Protein AF-A0AAU9VCS8-F1 (afdb_monomer)

Secondary structure (DSSP, 8-state):
-----------EEEHHHHHHHHHH-TTS-HHHH--SHHHHHHHHHTTT-HHHHHHHTHHHHHSEEE------------PPPPPPSTTS-HHHHHHHTHHHHHHS-HHHHHHHHHHHHHHTT-HHHHHHHHHHHHSTTHHHHHHHHHHHHHHHT-PPPPPHHHHHHHHHHTT--HHHHHHHHHH-TTTSPPHHHHHHHHHHTS--GGGEEE-SS-EEE-HHHHHHHHHHHHHHHSHHHHHHS-HHHHHT---------------------S-S-------------

Nearest PDB structures (foldseek):
  6pr5-assembly1_A  TM=9.131E-01  e=2.099E-03  Helicoverpa zea

Foldseek 3Di:
DDPPPPPPPQPWDQLLVVLVVLVPDPDDQSLVSPPDPVLNVLCVVQVVDPVSSCVVCVVNSRDIDGDDDPDPPPDPPPDDDDDDLVPDDPVVVCVVCVVVPVPDDPVVVLQVVLVVCVVVVNNVVSVVSCQPPVDVCRVVVVVVVVVVVVVVPQADADQLQRLLVCCVVVVDDLVRLQVVCVVPVSHYPHVVSVVVVVVLLDFDPVQWDDDPQDIDGDPVSVVVSVVVVVCVVCVVVVVPDDPVCVVPDDDDDDDDDDDDDDDDDPDDDPDPDDDRDPDDDDPDD

pLDDT: mean 82.24, std 16.11, range [29.48, 96.81]

Solvent-accessible surface area (backbone atoms only — not comparable to full-atom values): 18009 Å² total; per-residue (Å²): 135,81,83,78,78,79,72,73,83,72,69,73,43,39,42,46,61,52,49,54,54,58,66,69,53,83,91,66,57,71,76,78,63,46,87,45,74,70,58,41,53,52,37,57,76,28,71,76,35,69,71,50,33,52,67,78,35,45,76,61,29,68,38,73,42,82,70,83,83,78,73,90,63,86,65,82,72,92,63,82,84,82,73,56,73,85,82,39,52,70,73,54,44,55,58,72,45,41,62,62,63,71,77,47,58,73,65,59,55,50,50,51,51,29,49,51,29,44,77,68,69,36,54,64,61,20,51,48,52,55,54,39,67,72,37,89,65,45,45,55,50,54,50,52,54,52,56,51,57,58,56,74,69,56,69,74,52,47,50,46,63,58,47,39,50,53,38,60,78,64,69,52,50,73,68,57,48,53,50,54,23,68,77,36,64,68,41,40,66,56,67,72,49,33,53,52,45,54,57,70,73,51,58,63,73,88,45,50,50,76,59,99,88,51,74,51,62,44,64,66,54,49,50,53,44,50,51,52,54,50,47,68,74,44,37,77,63,59,68,74,50,54,73,68,58,65,73,66,67,75,89,87,83,86,86,86,86,85,89,82,91,76,90,83,72,95,73,84,68,97,64,97,79,68,81,93,72,88,79,82,84,77,92,72,136

Radius of gyration: 44.78 Å; Cα contacts (8 Å, |Δi|>4): 139; chains: 1; bounding box: 79×56×122 Å

Sequence (285 aa):
MEVEDSSETVRKFTRRALYDILKEFKGKKMEEKFSLMEEKLKWTASSYKDQRFLNNNEQWLTSSIKLPYWSAEPTQKPGRPTKTFEESSDRSKRRKTKELREQLPVEELTYAAGMSQRTSENSDASKLIKEMTSTPTRATKFRKVISSADKQIVVRKHTPEEALAIFVEGDFSRRQWEVIHGANKSIYPCYSLLKKAKNQCYPNAQSIRVTETCSEVELQALLDHTALRLYKYVAEVIETCSHEEKQNMVLISKWGCDGAQQSQYKQKFENNTVPLRLVIMIDGD

Mean predicted aligned error: 18.75 Å

Organism: Euphydryas editha (NCBI:txid104508)

Structure (mmCIF, N/CA/C/O backbone):
data_AF-A0AAU9VCS8-F1
#
_entry.id   AF-A0AAU9VCS8-F1
#
loop_
_atom_site.group_PDB
_atom_site.id
_atom_site.type_symbol
_atom_site.label_atom_id
_atom_site.label_alt_id
_atom_site.label_comp_id
_atom_site.label_asym_id
_atom_site.label_entity_id
_atom_site.label_seq_id
_atom_site.pdbx_PDB_ins_code
_atom_site.Cartn_x
_atom_site.Cartn_y
_atom_site.Cartn_z
_atom_site.occupancy
_atom_site.B_iso_or_equiv
_atom_site.auth_seq_id
_atom_site.auth_comp_id
_atom_site.auth_asym_id
_atom_site.auth_atom_id
_atom_site.pdbx_PDB_model_num
ATOM 1 N N . MET A 1 1 ? -28.891 31.834 84.754 1.00 37.69 1 MET A N 1
ATOM 2 C CA . MET A 1 1 ? -29.036 30.534 84.077 1.00 37.69 1 MET A CA 1
ATOM 3 C C . MET A 1 1 ? -27.786 30.372 83.248 1.00 37.69 1 MET A C 1
ATOM 5 O O . MET A 1 1 ? -27.519 31.214 82.399 1.00 37.69 1 MET A O 1
ATOM 9 N N . GLU A 1 2 ? -26.945 29.459 83.702 1.00 29.48 2 GLU A N 1
ATOM 10 C CA . GLU A 1 2 ? -25.529 29.351 83.376 1.00 29.48 2 GLU A CA 1
ATOM 11 C C . GLU A 1 2 ? -25.332 29.003 81.900 1.00 29.48 2 GLU A C 1
ATOM 13 O O . GLU A 1 2 ? -25.991 28.117 81.361 1.00 29.48 2 GLU A O 1
ATOM 18 N N . VAL A 1 3 ? -24.431 29.736 81.246 1.00 33.16 3 VAL A N 1
ATOM 19 C CA . VAL A 1 3 ? -23.826 29.303 79.989 1.00 33.16 3 VAL A CA 1
ATOM 20 C C . VAL A 1 3 ? -22.784 28.272 80.402 1.00 33.16 3 VAL A C 1
ATOM 22 O O . VAL A 1 3 ? -21.703 28.639 80.858 1.00 33.16 3 VAL A O 1
ATOM 25 N N . GLU A 1 4 ? -23.154 26.994 80.344 1.00 32.34 4 GLU A N 1
ATOM 26 C CA . GLU A 1 4 ? -22.208 25.895 80.515 1.00 32.34 4 GLU A CA 1
ATOM 27 C C . GLU A 1 4 ? -21.172 25.966 79.389 1.00 32.34 4 GLU A C 1
ATOM 29 O O . GLU A 1 4 ? -21.428 25.637 78.230 1.00 32.34 4 GLU A O 1
ATOM 34 N N . ASP A 1 5 ? -19.996 26.457 79.766 1.00 33.03 5 ASP A N 1
ATOM 35 C CA . ASP A 1 5 ? -18.743 26.367 79.037 1.00 33.03 5 ASP A CA 1
ATOM 36 C C . ASP A 1 5 ? -18.440 24.882 78.794 1.00 33.03 5 ASP A C 1
ATOM 38 O O . ASP A 1 5 ? -17.972 24.161 79.682 1.00 33.03 5 ASP A O 1
ATOM 42 N N . SER A 1 6 ? -18.768 24.389 77.595 1.00 37.25 6 SER A N 1
ATOM 43 C CA . SER A 1 6 ? -18.388 23.053 77.151 1.00 37.25 6 SER A CA 1
ATOM 44 C C . SER A 1 6 ? -16.882 23.046 76.911 1.00 37.25 6 SER A C 1
ATOM 46 O O . SER A 1 6 ? -16.407 23.151 75.779 1.00 37.25 6 SER A O 1
ATOM 48 N N . SER A 1 7 ? -16.121 22.957 78.001 1.00 39.09 7 SER A N 1
ATOM 49 C CA . SER A 1 7 ? -14.691 22.710 77.950 1.00 39.09 7 SER A CA 1
ATOM 50 C C . SER A 1 7 ? -14.468 21.384 77.219 1.00 39.09 7 SER A C 1
ATOM 52 O O . SER A 1 7 ? -14.633 20.291 77.767 1.00 39.09 7 SER A O 1
ATOM 54 N N . GLU A 1 8 ? -14.146 21.485 75.927 1.00 46.47 8 GLU A N 1
ATOM 55 C CA . GLU A 1 8 ? -13.617 20.387 75.132 1.00 46.47 8 GLU A CA 1
ATOM 56 C C . GLU A 1 8 ? -12.563 19.690 75.979 1.00 46.47 8 GLU A C 1
ATOM 58 O O . GLU A 1 8 ? -11.587 20.303 76.426 1.00 46.47 8 GLU A O 1
ATOM 63 N N . THR A 1 9 ? -12.788 18.411 76.266 1.00 46.62 9 THR A N 1
ATOM 64 C CA . THR A 1 9 ? -11.926 17.625 77.139 1.00 46.62 9 THR A CA 1
ATOM 65 C C . THR A 1 9 ? -10.614 17.355 76.403 1.00 46.62 9 THR A C 1
ATOM 67 O O . THR A 1 9 ? -10.392 16.285 75.837 1.00 46.62 9 THR A O 1
ATOM 70 N N . VAL A 1 10 ? -9.735 18.358 76.357 1.00 53.03 10 VAL A N 1
ATOM 71 C CA . VAL A 1 10 ? -8.397 18.260 75.782 1.00 53.03 10 VAL A CA 1
ATOM 72 C C . VAL A 1 10 ? -7.664 17.188 76.574 1.00 53.03 10 VAL A C 1
ATOM 74 O O . VAL A 1 10 ? -7.266 17.410 77.720 1.00 53.03 10 VAL A O 1
ATOM 77 N N . ARG A 1 11 ? -7.485 16.005 75.977 1.00 58.25 11 ARG A N 1
ATOM 78 C CA . ARG A 1 11 ? -6.671 14.948 76.578 1.00 58.25 11 ARG A CA 1
ATOM 79 C C . ARG A 1 11 ? -5.230 15.446 76.654 1.00 58.25 11 ARG A C 1
ATOM 81 O O . ARG A 1 11 ? -4.518 15.486 75.653 1.00 58.25 11 ARG A O 1
ATOM 88 N N . LYS A 1 12 ? -4.815 15.869 77.847 1.00 61.09 12 LYS A N 1
ATOM 89 C CA . LYS A 1 12 ? -3.438 16.273 78.132 1.00 61.09 12 LYS A CA 1
ATOM 90 C C . LYS A 1 12 ? -2.597 15.010 78.278 1.00 61.09 12 LYS A C 1
ATOM 92 O O . LYS A 1 12 ? -2.767 14.267 79.238 1.00 61.09 12 LYS A O 1
ATOM 97 N N . PHE A 1 13 ? -1.686 14.786 77.339 1.00 71.12 13 PHE A N 1
ATOM 98 C CA . PHE A 1 13 ? -0.657 13.752 77.448 1.00 71.12 13 PHE A CA 1
ATOM 99 C C . PHE A 1 13 ? 0.711 14.407 77.638 1.00 71.12 13 PHE A C 1
ATOM 101 O O . PHE A 1 13 ? 0.953 15.520 77.159 1.00 71.12 13 PHE A O 1
ATOM 108 N N . THR A 1 14 ? 1.619 13.732 78.343 1.00 80.50 14 THR A N 1
ATOM 109 C CA . THR A 1 14 ? 3.030 14.132 78.356 1.00 80.50 14 THR A CA 1
ATOM 110 C C . THR A 1 14 ? 3.671 13.731 77.031 1.00 80.50 14 THR A C 1
ATOM 112 O O . THR A 1 14 ? 3.348 12.689 76.453 1.00 80.50 14 THR A O 1
ATOM 115 N N . ARG A 1 15 ? 4.610 14.545 76.539 1.00 80.69 15 ARG A N 1
ATOM 116 C CA . ARG A 1 15 ? 5.373 14.213 75.324 1.00 80.69 15 ARG A CA 1
ATOM 117 C C . ARG A 1 15 ? 6.182 12.925 75.495 1.00 80.69 15 ARG A C 1
ATOM 119 O O . ARG A 1 15 ? 6.381 12.198 74.527 1.00 80.69 15 ARG A O 1
ATOM 126 N N . ARG A 1 16 ? 6.580 12.597 76.731 1.00 80.62 16 ARG A N 1
ATOM 127 C CA . ARG A 1 16 ? 7.199 11.309 77.075 1.00 80.62 16 ARG A CA 1
ATOM 128 C C . ARG A 1 16 ? 6.283 10.120 76.777 1.00 80.62 16 ARG A C 1
ATOM 130 O O . ARG A 1 16 ? 6.714 9.213 76.076 1.00 80.62 16 ARG A O 1
ATOM 137 N N . ALA A 1 17 ? 5.029 10.164 77.232 1.00 79.62 17 ALA A N 1
ATOM 138 C CA . ALA A 1 17 ? 4.066 9.093 76.981 1.00 79.62 17 ALA A CA 1
ATOM 139 C C . ALA A 1 17 ? 3.805 8.908 75.478 1.00 79.62 17 ALA A C 1
ATOM 141 O O . ALA A 1 17 ? 3.751 7.785 74.987 1.00 79.62 17 ALA A O 1
ATOM 142 N N . LEU A 1 18 ? 3.714 10.011 74.730 1.00 77.81 18 LEU A N 1
ATOM 143 C CA . LEU A 1 18 ? 3.578 9.966 73.276 1.00 77.81 18 LEU A CA 1
ATOM 144 C C . LEU A 1 18 ? 4.816 9.355 72.600 1.00 77.81 18 LEU A C 1
ATOM 146 O O . LEU A 1 18 ? 4.670 8.506 71.725 1.00 77.81 18 LEU A O 1
ATOM 150 N N . TYR A 1 19 ? 6.025 9.725 73.029 1.00 80.19 19 TYR A N 1
ATOM 151 C CA . TYR A 1 19 ? 7.266 9.134 72.523 1.00 80.19 19 TYR A CA 1
ATOM 152 C C . TYR A 1 19 ? 7.326 7.619 72.756 1.00 80.19 19 TYR A C 1
ATOM 154 O O . TYR A 1 19 ? 7.685 6.877 71.841 1.00 80.19 19 TYR A O 1
ATOM 162 N N . ASP A 1 20 ? 6.954 7.156 73.951 1.00 82.00 20 ASP A N 1
ATOM 163 C CA . ASP A 1 20 ? 6.978 5.731 74.285 1.00 82.00 20 ASP A CA 1
ATOM 164 C C . ASP A 1 20 ? 5.956 4.947 73.438 1.00 82.00 20 ASP A C 1
ATOM 166 O O . ASP A 1 20 ? 6.309 3.924 72.851 1.00 82.00 20 ASP A O 1
ATOM 170 N N . ILE A 1 21 ? 4.747 5.491 73.233 1.00 80.81 21 ILE A N 1
ATOM 171 C CA . ILE A 1 21 ? 3.746 4.917 72.314 1.00 80.81 21 ILE A CA 1
ATOM 172 C C . ILE A 1 21 ? 4.297 4.846 70.884 1.00 80.81 21 ILE A C 1
ATOM 174 O O . ILE A 1 21 ? 4.242 3.796 70.242 1.00 80.81 21 ILE A O 1
ATOM 178 N N . LEU A 1 22 ? 4.863 5.941 70.362 1.00 78.69 22 LEU A N 1
ATOM 179 C CA . LEU A 1 22 ? 5.433 5.955 69.012 1.00 78.69 22 LEU A CA 1
ATOM 180 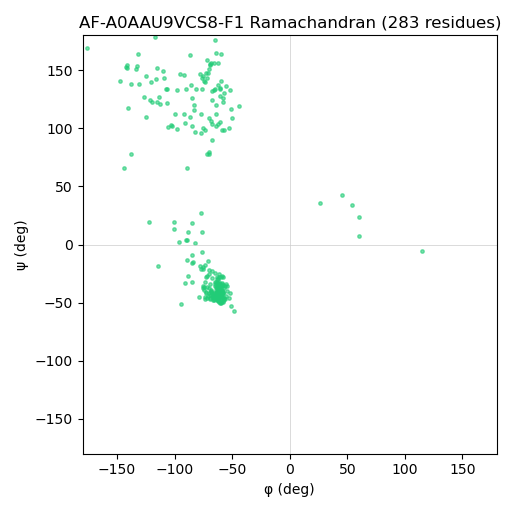C C . LEU A 1 22 ? 6.578 4.944 68.874 1.00 78.69 22 LEU A C 1
ATOM 182 O O . LEU A 1 22 ? 6.724 4.333 67.813 1.00 78.69 22 LEU A O 1
ATOM 186 N N . LYS A 1 23 ? 7.369 4.711 69.926 1.00 79.38 23 LYS A N 1
ATOM 187 C CA . LYS A 1 23 ? 8.441 3.711 69.915 1.00 79.38 23 LYS A CA 1
ATOM 188 C C . LYS A 1 23 ? 7.904 2.293 69.705 1.00 79.38 23 LYS A C 1
ATOM 190 O O . LYS A 1 23 ? 8.494 1.547 68.923 1.00 79.38 23 LYS A O 1
ATOM 195 N N . GLU A 1 24 ? 6.775 1.948 70.321 1.00 80.56 24 GLU A N 1
ATOM 196 C CA . GLU A 1 24 ? 6.176 0.607 70.246 1.00 80.56 24 GLU A CA 1
ATOM 197 C C . GLU A 1 24 ? 5.548 0.267 68.881 1.00 80.56 24 GLU A C 1
ATOM 199 O O . GLU A 1 24 ? 5.537 -0.900 68.479 1.00 80.56 24 GLU A O 1
ATOM 204 N N . PHE A 1 25 ? 5.085 1.260 68.112 1.00 77.19 25 PHE A N 1
ATOM 205 C CA . PHE A 1 25 ? 4.508 1.027 66.780 1.00 77.19 25 PHE A CA 1
ATOM 206 C C . PHE A 1 25 ? 5.546 0.456 65.791 1.00 77.19 25 PHE A C 1
ATOM 208 O O . PHE A 1 25 ? 6.470 1.146 65.362 1.00 77.19 25 PHE A O 1
ATOM 215 N N . LYS A 1 26 ? 5.406 -0.799 65.354 1.00 64.69 26 LYS A N 1
ATOM 216 C CA . LYS A 1 26 ? 6.299 -1.397 64.340 1.00 64.69 26 LYS A CA 1
ATOM 217 C C . LYS A 1 26 ? 5.936 -0.920 62.922 1.00 64.69 26 LYS A C 1
ATOM 219 O O . LYS A 1 26 ? 4.768 -0.708 62.621 1.00 64.69 26 LYS A O 1
ATOM 224 N N . GLY A 1 27 ? 6.933 -0.781 62.040 1.00 67.00 27 GLY A N 1
ATOM 225 C CA . GLY A 1 27 ? 6.721 -0.605 60.589 1.00 67.00 27 GLY A CA 1
ATOM 226 C C . GLY A 1 27 ? 7.155 0.728 59.966 1.00 67.00 27 GLY A C 1
ATOM 227 O O . GLY A 1 27 ? 7.116 0.845 58.747 1.00 67.00 27 GLY A O 1
ATOM 228 N N . LYS A 1 28 ? 7.600 1.712 60.760 1.00 71.75 28 LYS A N 1
ATOM 229 C CA . LYS A 1 28 ? 8.152 2.995 60.276 1.00 71.75 28 LYS A CA 1
ATOM 230 C C . LYS A 1 28 ? 9.339 3.448 61.125 1.00 71.75 28 LYS A C 1
ATOM 232 O O . LYS A 1 28 ? 9.429 3.070 62.297 1.00 71.75 28 LYS A O 1
ATOM 237 N N . LYS A 1 29 ? 10.247 4.255 60.566 1.00 74.69 29 LYS A N 1
ATOM 238 C CA . LYS A 1 29 ? 11.346 4.869 61.344 1.00 74.69 29 LYS A CA 1
ATOM 239 C C . LYS A 1 29 ? 10.778 5.942 62.282 1.00 74.69 29 LYS A C 1
ATOM 241 O O . LYS A 1 29 ? 9.772 6.558 61.954 1.00 74.69 29 LYS A O 1
ATOM 246 N N . MET A 1 30 ? 11.412 6.202 63.432 1.00 73.12 30 MET A N 1
ATOM 247 C CA . MET A 1 30 ? 10.923 7.213 64.397 1.00 73.12 30 MET A CA 1
ATOM 248 C C . MET A 1 30 ? 10.714 8.599 63.766 1.00 73.12 30 MET A C 1
ATOM 250 O O . MET A 1 30 ? 9.738 9.274 64.068 1.00 73.12 30 MET A O 1
ATOM 254 N N . GLU A 1 31 ? 11.561 8.983 62.812 1.00 67.50 31 GLU A N 1
ATOM 255 C CA . GLU A 1 31 ? 11.435 10.231 62.044 1.00 67.50 31 GLU A CA 1
ATOM 256 C C . GLU A 1 31 ? 10.118 10.362 61.271 1.00 67.50 31 GLU A C 1
ATOM 258 O O . GLU A 1 31 ? 9.615 11.467 61.097 1.00 67.50 31 GLU A O 1
ATOM 263 N N . GLU A 1 32 ? 9.571 9.243 60.798 1.00 70.50 32 GLU A N 1
ATOM 264 C CA . GLU A 1 32 ? 8.313 9.186 60.045 1.00 70.50 32 GLU A CA 1
ATOM 265 C C . GLU A 1 32 ? 7.095 9.130 60.974 1.00 70.50 32 GLU A C 1
ATOM 267 O O . GLU A 1 32 ? 5.966 9.335 60.531 1.00 70.50 32 GLU A O 1
ATOM 272 N N . LYS A 1 33 ? 7.324 8.810 62.252 1.00 74.88 33 LYS A N 1
ATOM 273 C CA . LYS A 1 33 ? 6.297 8.723 63.291 1.00 74.88 33 LYS A CA 1
ATOM 274 C C . LYS A 1 33 ? 6.053 10.057 63.987 1.00 74.88 33 LYS A C 1
ATOM 276 O O . LYS A 1 33 ? 4.949 10.281 64.474 1.00 74.88 33 LYS A O 1
ATOM 281 N N . PHE A 1 34 ? 7.052 10.938 64.024 1.00 76.19 34 PHE A N 1
ATOM 282 C CA . PHE A 1 34 ? 6.872 12.298 64.520 1.00 76.19 34 PHE A CA 1
ATOM 283 C C . PHE A 1 34 ? 5.968 13.078 63.569 1.00 76.19 34 PHE A C 1
ATOM 285 O O . PHE A 1 34 ? 6.372 13.492 62.483 1.00 76.19 34 PHE A O 1
ATOM 292 N N . SER A 1 35 ? 4.719 13.261 63.989 1.00 64.69 35 SER A N 1
ATOM 293 C CA . SER A 1 35 ? 3.723 13.999 63.214 1.00 64.69 35 SER A CA 1
ATOM 294 C C . SER A 1 35 ? 3.903 15.515 63.326 1.00 64.69 35 SER A C 1
ATOM 296 O O . SER A 1 35 ? 3.361 16.253 62.506 1.00 64.69 35 SER A O 1
ATOM 298 N N . LEU A 1 36 ? 4.626 15.989 64.344 1.00 66.19 36 LEU A N 1
ATOM 299 C CA . LEU A 1 36 ? 4.799 17.405 64.654 1.00 66.19 36 LEU A CA 1
ATOM 300 C C . LEU A 1 36 ? 6.210 17.873 64.294 1.00 66.19 36 LEU A C 1
ATOM 302 O O . LEU A 1 36 ? 7.210 17.242 64.647 1.00 66.19 36 LEU A O 1
ATOM 306 N N . MET A 1 37 ? 6.289 19.023 63.621 1.00 63.31 37 MET A N 1
ATOM 307 C CA . MET A 1 37 ? 7.547 19.615 63.154 1.00 63.31 37 MET A CA 1
ATOM 308 C C . MET A 1 37 ? 8.542 19.847 64.302 1.00 63.31 37 MET A C 1
ATOM 310 O O . MET A 1 37 ? 9.735 19.599 64.143 1.00 63.31 37 MET A O 1
ATOM 314 N N . GLU A 1 38 ? 8.052 20.241 65.479 1.00 73.81 38 GLU A N 1
ATOM 315 C CA . GLU A 1 38 ? 8.876 20.464 66.674 1.00 73.81 38 GLU A CA 1
ATOM 316 C C . GLU A 1 38 ? 9.565 19.189 67.182 1.00 73.81 38 GLU A C 1
ATOM 318 O O . GLU A 1 38 ? 10.738 19.222 67.563 1.00 73.81 38 GLU A O 1
ATOM 323 N N . GLU A 1 39 ? 8.861 18.055 67.168 1.00 76.38 39 GLU A N 1
ATOM 324 C CA . GLU A 1 39 ? 9.390 16.773 67.650 1.00 76.38 39 GLU A CA 1
ATOM 325 C C . GLU A 1 39 ? 10.493 16.266 66.717 1.00 76.38 39 GLU A C 1
ATOM 327 O O . GLU A 1 39 ? 11.556 15.827 67.166 1.00 76.38 39 GLU A O 1
ATOM 332 N N . LYS A 1 40 ? 10.280 16.431 65.405 1.00 78.19 40 LYS A N 1
ATOM 333 C CA . LYS A 1 40 ? 11.257 16.075 64.375 1.00 78.19 40 LYS A CA 1
ATOM 334 C C . LYS A 1 40 ? 12.542 16.900 64.491 1.00 78.19 40 LYS A C 1
ATOM 336 O O . LYS A 1 40 ? 13.631 16.334 64.437 1.00 78.19 40 LYS A O 1
ATOM 341 N N . LEU A 1 41 ? 12.433 18.213 64.713 1.00 80.00 41 LEU A N 1
ATOM 342 C CA . LEU A 1 41 ? 13.595 19.097 64.879 1.00 80.00 41 LEU A CA 1
ATOM 343 C C . LEU A 1 41 ? 14.460 18.692 66.085 1.00 80.00 41 LEU A C 1
ATOM 345 O O . LEU A 1 41 ? 15.686 18.623 65.975 1.00 80.00 41 LEU A O 1
ATOM 349 N N . LYS A 1 42 ? 13.835 18.357 67.221 1.00 82.69 42 LYS A N 1
ATOM 350 C CA . LYS A 1 42 ? 14.542 17.917 68.439 1.00 82.69 42 LYS A CA 1
ATOM 351 C C . LYS A 1 42 ? 15.194 16.541 68.289 1.00 82.69 42 LYS A C 1
ATOM 353 O O . LYS A 1 42 ? 16.282 16.313 68.828 1.00 82.69 42 LYS A O 1
ATOM 358 N N . TRP A 1 43 ? 14.570 15.641 67.530 1.00 82.69 43 TRP A N 1
ATOM 359 C CA . TRP A 1 43 ? 15.136 14.333 67.196 1.00 82.69 43 TRP A CA 1
ATOM 360 C C . TRP A 1 43 ? 16.387 14.457 66.315 1.00 82.69 43 TRP A C 1
ATOM 362 O O . TRP A 1 43 ? 17.431 13.877 66.630 1.00 82.69 43 TRP A O 1
ATOM 372 N N . THR A 1 44 ? 16.332 15.306 65.284 1.00 82.12 44 THR A N 1
ATOM 373 C CA . THR A 1 44 ? 17.486 15.619 64.429 1.00 82.12 44 THR A CA 1
ATOM 374 C C . THR A 1 44 ? 18.618 16.289 65.216 1.00 82.12 44 THR A C 1
ATOM 376 O O . THR A 1 44 ? 19.772 15.877 65.090 1.00 82.12 44 THR A O 1
ATOM 379 N N . ALA A 1 45 ? 18.310 17.251 66.095 1.00 83.94 45 ALA A N 1
ATOM 380 C CA . ALA A 1 45 ? 19.303 17.901 66.962 1.00 83.94 45 ALA A CA 1
ATOM 381 C C . ALA A 1 45 ? 20.000 16.918 67.924 1.00 83.94 45 ALA A C 1
ATOM 383 O O . ALA A 1 45 ? 21.146 17.119 68.326 1.00 83.94 45 ALA A O 1
ATOM 384 N N . SER A 1 46 ? 19.332 15.811 68.249 1.00 84.44 46 SER A N 1
ATOM 385 C CA . SER A 1 46 ? 19.869 14.730 69.081 1.00 84.44 46 SER A CA 1
ATOM 386 C C . SER A 1 46 ? 20.616 13.665 68.268 1.00 84.44 46 SER A C 1
ATOM 388 O O . SER A 1 46 ? 20.966 12.605 68.791 1.00 84.44 46 SER A O 1
ATOM 390 N N . SER A 1 47 ? 20.884 13.944 66.988 1.00 83.50 47 SER A N 1
ATOM 391 C CA . SER A 1 47 ? 21.555 13.049 66.040 1.00 83.50 47 SER A CA 1
ATOM 392 C C . SER A 1 47 ? 20.889 11.679 65.930 1.00 83.50 47 SER A C 1
ATOM 394 O O . SER A 1 47 ? 21.583 10.678 65.760 1.00 83.50 47 SER A O 1
ATOM 396 N N . TYR A 1 48 ? 19.559 11.630 66.052 1.00 80.56 48 TYR A N 1
ATOM 397 C CA . TYR A 1 48 ? 18.778 10.398 65.923 1.00 80.56 48 TYR A CA 1
ATOM 398 C C . TYR A 1 48 ? 19.147 9.313 66.956 1.00 80.56 48 TYR A C 1
ATOM 400 O O . TYR A 1 48 ? 18.947 8.122 66.716 1.00 80.56 48 TYR A O 1
ATOM 408 N N . LYS A 1 49 ? 19.722 9.707 68.104 1.00 84.75 49 LYS A N 1
ATOM 409 C CA . LYS A 1 49 ? 20.110 8.793 69.188 1.00 84.75 49 LYS A CA 1
ATOM 410 C C . LYS A 1 49 ? 19.158 8.918 70.374 1.00 84.75 49 LYS A C 1
ATOM 412 O O . LYS A 1 49 ? 19.096 9.977 70.995 1.00 84.75 49 LYS A O 1
ATOM 417 N N . ASP A 1 50 ? 18.524 7.805 70.747 1.00 81.25 50 ASP A N 1
ATOM 418 C CA . ASP A 1 50 ? 17.569 7.700 71.864 1.00 81.25 50 ASP A CA 1
ATOM 419 C C . ASP A 1 50 ? 18.101 8.334 73.156 1.00 81.25 50 ASP A C 1
ATOM 421 O O . ASP A 1 50 ? 17.502 9.261 73.691 1.00 81.25 50 ASP A O 1
ATOM 425 N N . GLN A 1 51 ? 19.259 7.874 73.641 1.00 83.94 51 GLN A N 1
ATOM 426 C CA . GLN A 1 51 ? 19.832 8.354 74.906 1.00 83.94 51 GLN A CA 1
ATOM 427 C C . GLN A 1 51 ? 20.113 9.861 74.878 1.00 83.94 51 GLN A C 1
ATOM 429 O O . GLN A 1 51 ? 19.861 10.566 75.851 1.00 83.94 51 GLN A O 1
ATOM 434 N N . ARG A 1 52 ? 20.589 10.372 73.736 1.00 84.75 52 ARG A N 1
ATOM 435 C CA . ARG A 1 52 ? 20.890 11.796 73.565 1.00 84.75 52 ARG A CA 1
ATOM 436 C C . ARG A 1 52 ? 19.613 12.631 73.525 1.00 84.75 52 ARG A C 1
ATOM 438 O O . ARG A 1 52 ? 19.585 13.719 74.083 1.00 84.75 52 ARG A O 1
ATOM 445 N N . PHE A 1 53 ? 18.558 12.113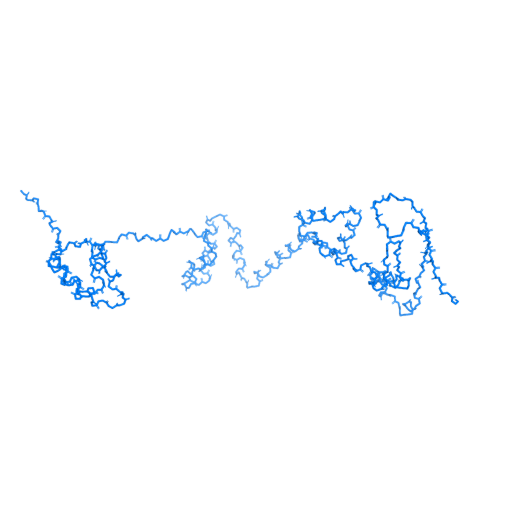 72.903 1.00 86.38 53 PHE A N 1
ATOM 446 C CA . PHE A 1 53 ? 17.266 12.782 72.834 1.00 86.38 53 PHE A CA 1
ATOM 447 C C . PHE A 1 53 ? 16.595 12.890 74.199 1.00 86.38 53 PHE A C 1
ATOM 449 O O . PHE A 1 53 ? 16.125 13.974 74.545 1.00 86.38 53 PHE A O 1
ATOM 456 N N . LEU A 1 54 ? 16.604 11.798 74.972 1.00 84.62 54 LEU A N 1
ATOM 457 C CA . LEU A 1 54 ? 16.036 11.760 76.319 1.00 84.62 54 LEU A CA 1
ATOM 458 C C . LEU A 1 54 ? 16.756 12.727 77.259 1.00 84.62 54 LEU A C 1
ATOM 460 O O . LEU A 1 54 ? 16.095 13.534 77.904 1.00 84.62 54 LEU A O 1
ATOM 464 N N . ASN A 1 55 ? 18.091 12.711 77.259 1.00 85.69 55 ASN A N 1
ATOM 465 C CA . ASN A 1 55 ? 18.880 13.571 78.140 1.00 85.69 55 ASN A CA 1
ATOM 466 C C . ASN A 1 55 ? 18.779 15.054 77.743 1.00 85.69 55 ASN A C 1
ATOM 468 O O . ASN A 1 55 ? 18.600 15.914 78.596 1.00 85.69 55 ASN A O 1
ATOM 472 N N . ASN A 1 56 ? 18.848 15.377 76.445 1.00 86.00 56 ASN A N 1
ATOM 473 C CA . ASN A 1 56 ? 18.854 16.774 75.993 1.00 86.00 56 ASN A CA 1
ATOM 474 C C . ASN A 1 56 ? 17.477 17.451 76.061 1.00 86.00 56 ASN A C 1
ATOM 476 O O . ASN A 1 56 ? 17.398 18.677 76.032 1.00 86.00 56 ASN A O 1
ATOM 480 N N . ASN A 1 57 ? 16.386 16.678 76.082 1.00 85.81 57 ASN A N 1
ATOM 481 C CA . ASN A 1 57 ? 15.025 17.211 76.009 1.00 85.81 57 ASN A CA 1
ATOM 482 C C . ASN A 1 57 ? 14.162 16.815 77.210 1.00 85.81 57 ASN A C 1
ATOM 484 O O . ASN A 1 57 ? 12.942 16.913 77.114 1.00 85.81 57 ASN A O 1
ATOM 488 N N . GLU A 1 58 ? 14.760 16.406 78.328 1.00 84.88 58 GLU A N 1
ATOM 489 C CA . GLU A 1 58 ? 14.049 15.907 79.511 1.00 84.88 58 GLU A CA 1
ATOM 490 C C . GLU A 1 58 ? 12.940 16.863 79.977 1.00 84.88 58 GLU A C 1
ATOM 492 O O . GLU A 1 58 ? 11.771 16.485 80.021 1.00 84.88 58 GLU A O 1
ATOM 497 N N . GLN A 1 59 ? 13.265 18.141 80.189 1.00 83.81 59 GLN A N 1
ATOM 498 C CA . GLN A 1 59 ? 12.288 19.161 80.597 1.00 83.81 59 GLN A CA 1
ATOM 499 C C . GLN A 1 59 ? 11.145 19.333 79.582 1.00 83.81 59 GLN A C 1
ATOM 501 O O . GLN A 1 59 ? 9.989 19.546 79.948 1.00 83.81 59 GLN A O 1
ATOM 506 N N . TRP A 1 60 ? 11.452 19.207 78.290 1.00 85.56 60 TRP A N 1
ATOM 507 C CA . TRP A 1 60 ? 10.457 19.300 77.225 1.00 85.56 60 TRP A CA 1
ATOM 508 C C . TRP A 1 60 ? 9.595 18.033 77.142 1.00 85.56 60 TRP A C 1
ATOM 510 O O . TRP A 1 60 ? 8.394 18.141 76.913 1.00 85.56 60 TRP A O 1
ATOM 520 N N . LEU A 1 61 ? 10.148 16.845 77.392 1.00 82.69 61 LEU A N 1
ATOM 521 C CA . LEU A 1 61 ? 9.395 15.586 77.416 1.00 82.69 61 LEU A CA 1
ATOM 522 C C . LEU A 1 61 ? 8.366 15.544 78.555 1.00 82.69 61 LEU A C 1
ATOM 524 O O . LEU A 1 61 ? 7.288 14.965 78.387 1.00 82.69 61 LEU A O 1
ATOM 528 N N . THR A 1 62 ? 8.671 16.198 79.676 1.00 82.38 62 THR A N 1
ATOM 529 C CA . THR A 1 62 ? 7.769 16.330 80.831 1.00 82.38 62 THR A CA 1
ATOM 530 C C . THR A 1 62 ? 6.646 17.342 80.584 1.00 82.38 62 THR A C 1
ATOM 532 O O . THR A 1 62 ? 5.604 17.290 81.236 1.00 82.38 62 THR A O 1
ATOM 535 N N . SER A 1 63 ? 6.803 18.243 79.609 1.00 83.44 63 SER A N 1
ATOM 536 C CA . SER A 1 63 ? 5.771 19.227 79.276 1.00 83.44 63 SER A CA 1
ATOM 537 C C . SER A 1 63 ? 4.560 18.589 78.573 1.00 83.44 63 SER A C 1
ATOM 539 O O . SER A 1 63 ? 4.691 17.678 77.747 1.00 83.44 63 SER A O 1
ATOM 541 N N . SER A 1 64 ? 3.358 19.088 78.875 1.00 80.88 64 SER A N 1
ATOM 542 C CA . SER A 1 64 ? 2.103 18.597 78.293 1.00 80.88 64 SER A CA 1
ATOM 543 C C . SER A 1 64 ? 1.928 19.048 76.844 1.00 80.88 64 SER A C 1
ATOM 545 O O . SER A 1 64 ? 2.188 20.215 76.526 1.00 80.88 64 SER A O 1
ATOM 547 N N . ILE A 1 65 ? 1.415 18.169 75.985 1.00 78.88 65 ILE A N 1
ATOM 548 C CA . ILE A 1 65 ? 1.018 18.506 74.617 1.00 78.88 65 ILE A CA 1
ATOM 549 C C . ILE A 1 65 ? -0.505 18.477 74.461 1.00 78.88 65 ILE A C 1
ATOM 551 O O . ILE A 1 65 ? -1.189 17.650 75.065 1.00 78.88 65 ILE A O 1
ATOM 555 N N . LYS A 1 66 ? -1.034 19.403 73.653 1.00 73.75 66 LYS A N 1
ATOM 556 C CA . LYS A 1 66 ? -2.426 19.395 73.197 1.00 73.75 66 LYS A CA 1
ATOM 557 C C . LYS A 1 66 ? -2.446 18.809 71.789 1.00 73.75 66 LYS A C 1
ATOM 559 O O . LYS A 1 66 ? -1.890 19.415 70.877 1.00 73.75 66 LYS A O 1
ATOM 564 N N . LEU A 1 67 ? -3.036 17.630 71.622 1.00 65.69 67 LEU A N 1
ATOM 565 C CA . LEU A 1 67 ? -3.278 17.075 70.292 1.00 65.69 67 LEU A CA 1
ATOM 566 C C . LEU A 1 67 ? -4.604 17.633 69.759 1.00 65.69 67 LEU A C 1
ATOM 568 O O . LEU A 1 67 ? -5.562 17.700 70.533 1.00 65.69 67 LEU A O 1
ATOM 572 N N . PRO A 1 68 ? -4.678 18.035 68.478 1.00 61.53 68 PRO A N 1
ATOM 573 C CA . PRO A 1 68 ? -5.943 18.439 67.883 1.00 61.53 68 PRO A CA 1
ATOM 574 C C . PRO A 1 68 ? -6.921 17.260 67.922 1.00 61.53 68 PRO A C 1
ATOM 576 O O . PRO A 1 68 ? -6.554 16.121 67.616 1.00 61.53 68 PRO A O 1
ATOM 579 N N . TYR A 1 69 ? -8.158 17.532 68.332 1.00 59.03 69 TYR A N 1
ATOM 580 C CA . TYR A 1 69 ? -9.231 16.550 68.296 1.00 59.03 69 TYR A CA 1
ATOM 581 C C . TYR A 1 69 ? -9.610 16.300 66.833 1.00 59.03 69 TYR A C 1
ATOM 583 O O . TYR A 1 69 ? -10.169 17.166 66.167 1.00 59.03 69 TYR A O 1
ATOM 591 N N . TRP A 1 70 ? -9.274 15.120 66.313 1.00 57.69 70 TRP A N 1
ATOM 592 C CA . TRP A 1 70 ? -9.791 14.663 65.028 1.00 57.69 70 TRP A CA 1
ATOM 593 C C . TRP A 1 70 ? -11.174 14.069 65.289 1.00 57.69 70 TRP A C 1
ATOM 595 O O . TRP A 1 70 ? -11.279 12.923 65.733 1.00 57.69 70 TRP A O 1
ATOM 605 N N . SER A 1 71 ? -12.230 14.857 65.081 1.00 56.44 71 SER A N 1
ATOM 606 C CA . SER A 1 71 ? -13.593 14.339 65.159 1.00 56.44 71 SER A CA 1
ATOM 607 C C . SER A 1 71 ? -13.770 13.237 64.109 1.00 56.44 71 SER A C 1
ATOM 609 O O . SER A 1 71 ? -13.379 13.379 62.950 1.00 56.44 71 SER A O 1
ATOM 611 N N . ALA A 1 72 ? -14.356 12.109 64.509 1.00 56.66 72 ALA A N 1
ATOM 612 C CA . ALA A 1 72 ? -14.711 11.014 63.606 1.00 56.66 72 ALA A CA 1
ATOM 613 C C . ALA A 1 72 ? -15.992 11.324 62.805 1.00 56.66 72 ALA A C 1
ATOM 615 O O . ALA A 1 72 ? -16.730 10.412 62.432 1.00 56.66 72 ALA A O 1
ATOM 616 N N . GLU A 1 73 ? -16.291 12.602 62.569 1.00 57.28 73 GLU A N 1
ATOM 617 C CA . GLU A 1 73 ? -17.439 12.977 61.757 1.00 57.28 73 GLU A CA 1
ATOM 618 C C . GLU A 1 73 ? -17.141 12.702 60.276 1.00 57.28 73 GLU A C 1
ATOM 620 O O . GLU A 1 73 ? -16.013 12.927 59.818 1.00 57.28 73 GLU A O 1
ATOM 625 N N . PRO A 1 74 ? -18.122 12.189 59.506 1.00 54.31 74 PRO A N 1
ATOM 626 C CA . PRO A 1 74 ? -17.946 11.848 58.103 1.00 54.31 74 PRO A CA 1
ATOM 627 C C . PRO A 1 74 ? -17.803 13.122 57.263 1.00 54.31 74 PRO A C 1
ATOM 629 O O . PRO A 1 74 ? -18.723 13.567 56.584 1.00 54.31 74 PRO A O 1
ATOM 632 N N . THR A 1 75 ? -16.611 13.706 57.272 1.00 59.56 75 THR A N 1
ATOM 633 C CA . THR A 1 75 ? -16.195 14.672 56.261 1.00 59.56 75 THR A CA 1
ATOM 634 C C . THR A 1 75 ? -16.219 13.966 54.907 1.00 59.56 75 THR A C 1
ATOM 636 O O . THR A 1 75 ? -15.690 12.859 54.758 1.00 59.56 75 THR A O 1
ATOM 639 N N . GLN A 1 76 ? -16.898 14.565 53.919 1.00 63.62 76 GLN A N 1
ATOM 640 C CA . GLN A 1 76 ? -16.958 14.043 52.553 1.00 63.62 76 GLN A CA 1
ATOM 641 C C . GLN A 1 76 ? -15.532 13.746 52.084 1.00 63.62 76 GLN A C 1
ATOM 643 O O . GLN A 1 76 ? -14.732 14.658 51.882 1.00 63.62 76 GLN A O 1
ATOM 648 N N . LYS A 1 77 ? -15.186 12.459 51.965 1.00 63.06 77 LYS A N 1
ATOM 649 C CA . LYS A 1 77 ? -13.845 12.048 51.544 1.00 63.06 77 LYS A CA 1
ATOM 650 C C . LYS A 1 77 ? -13.587 12.677 50.170 1.00 63.06 77 LYS A C 1
ATOM 652 O O . LYS A 1 77 ? -14.379 12.405 49.265 1.00 63.06 77 LYS A O 1
ATOM 657 N N . PRO A 1 78 ? -12.522 13.479 49.976 1.00 61.66 78 PRO A N 1
ATOM 658 C CA . PRO A 1 78 ? -12.206 14.054 48.675 1.00 61.66 78 PRO A CA 1
ATOM 659 C C . PRO A 1 78 ? -11.794 12.924 47.728 1.00 61.66 78 PRO A C 1
ATOM 661 O O . PRO A 1 78 ? -10.645 12.487 47.676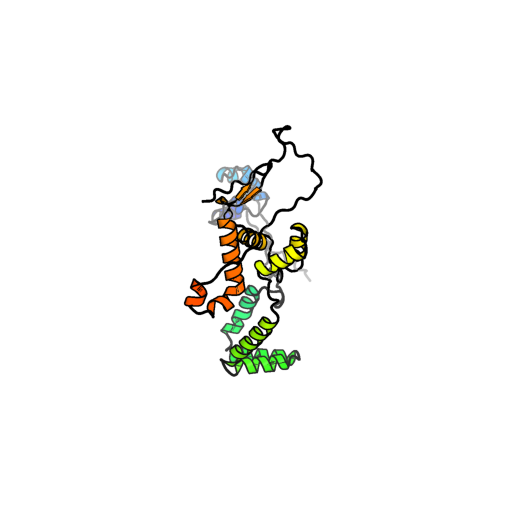 1.00 61.66 78 PRO A O 1
ATOM 664 N N . GLY A 1 79 ? -12.787 12.374 47.036 1.00 73.00 79 GLY A N 1
ATOM 665 C CA . GLY A 1 79 ? -12.623 11.344 46.029 1.00 73.00 79 GLY A CA 1
ATOM 666 C C . GLY A 1 79 ? -12.335 11.953 44.664 1.00 73.00 79 GLY A C 1
ATOM 667 O O . GLY A 1 79 ? -12.600 13.124 44.396 1.00 73.00 79 GLY A O 1
ATOM 668 N N . ARG A 1 80 ? -11.821 11.121 43.757 1.00 79.44 80 ARG A N 1
ATOM 669 C CA . ARG A 1 80 ? -11.692 11.488 42.346 1.00 79.44 80 ARG A CA 1
ATOM 670 C C . ARG A 1 80 ? -13.075 11.868 41.784 1.00 79.44 80 ARG A C 1
ATOM 672 O O . ARG A 1 80 ? -13.989 11.049 41.912 1.00 79.44 80 ARG A O 1
ATOM 679 N N . PRO A 1 81 ? -13.215 13.020 41.097 1.00 80.56 81 PRO A N 1
ATOM 680 C CA . PRO A 1 81 ? -14.468 13.412 40.461 1.00 80.56 81 PRO A CA 1
ATOM 681 C C . PRO A 1 81 ? -15.016 12.303 39.562 1.00 80.56 81 PRO A C 1
ATOM 683 O O . PRO A 1 81 ? -14.281 11.682 38.781 1.00 80.56 81 PRO A O 1
ATOM 686 N N . THR A 1 82 ? -16.308 12.017 39.698 1.00 81.25 82 THR A N 1
ATOM 687 C CA . THR A 1 82 ? -16.957 10.927 38.972 1.00 81.25 82 THR A CA 1
ATOM 688 C C . THR A 1 82 ? -17.351 11.407 37.580 1.00 81.25 82 THR A C 1
ATOM 690 O O . THR A 1 82 ? -18.127 12.342 37.440 1.00 81.25 82 THR A O 1
ATOM 693 N N . LYS A 1 83 ? -16.829 10.758 36.534 1.00 87.88 83 LYS A N 1
ATOM 694 C CA . LYS A 1 83 ? -17.276 11.009 35.155 1.00 87.88 83 LYS A CA 1
ATOM 695 C C . LYS A 1 83 ? -18.662 10.417 34.912 1.00 87.88 83 LYS A C 1
ATOM 697 O O . LYS A 1 83 ? -18.954 9.324 35.426 1.00 87.88 83 LYS A O 1
ATOM 702 N N . THR A 1 84 ? -19.447 11.069 34.055 1.00 91.69 84 THR A N 1
ATOM 703 C CA . THR A 1 84 ? -20.732 10.553 33.557 1.00 91.69 84 THR A CA 1
ATOM 704 C C . THR A 1 84 ? -20.537 9.226 32.812 1.00 91.69 84 THR A C 1
ATOM 706 O O . THR A 1 84 ? -19.410 8.806 32.510 1.00 91.69 84 THR A O 1
ATOM 709 N N . PHE A 1 85 ? -21.619 8.476 32.584 1.00 91.81 85 PHE A N 1
ATOM 710 C CA . PHE A 1 85 ? -21.520 7.195 31.880 1.00 91.81 85 PHE A CA 1
ATOM 711 C C . PHE A 1 85 ? -21.012 7.382 30.448 1.00 91.81 85 PHE A C 1
ATOM 713 O O . PHE A 1 85 ? -20.119 6.646 30.040 1.00 91.81 85 PHE A O 1
ATOM 720 N N . GLU A 1 86 ? -21.503 8.392 29.732 1.00 91.94 86 GLU A N 1
ATOM 721 C CA . GLU A 1 86 ? -21.174 8.671 28.331 1.00 91.94 86 GLU A CA 1
ATOM 722 C C . GLU A 1 86 ? -19.688 8.995 28.117 1.00 91.94 86 GLU A C 1
ATOM 724 O O . GLU A 1 86 ? -19.035 8.358 27.288 1.00 91.94 86 GLU A O 1
ATOM 729 N N . GLU A 1 87 ? -19.124 9.857 28.967 1.00 91.94 87 GLU A N 1
ATOM 730 C CA . GLU A 1 87 ? -17.718 10.298 28.938 1.00 91.94 87 GLU A CA 1
ATOM 731 C C . GLU A 1 87 ? -16.718 9.262 29.483 1.00 91.94 87 GLU A C 1
ATOM 733 O O . GLU A 1 87 ? -15.497 9.463 29.484 1.00 91.94 87 GLU A O 1
ATOM 738 N N . SER A 1 88 ? -17.218 8.154 30.033 1.00 92.94 88 SER A N 1
ATOM 739 C CA . SER A 1 88 ? -16.370 7.091 30.564 1.00 92.94 88 SER A CA 1
ATOM 740 C C . SER A 1 88 ? -15.765 6.251 29.436 1.00 92.94 88 SER A C 1
ATOM 742 O O . SER A 1 88 ? -16.431 5.921 28.458 1.00 92.94 88 SER A O 1
ATOM 744 N N . SER A 1 89 ? -14.515 5.809 29.610 1.00 93.00 89 SER A N 1
ATOM 745 C CA . SER A 1 89 ? -13.902 4.822 28.711 1.00 93.00 89 SER A CA 1
ATOM 746 C C . SER A 1 89 ? -14.655 3.488 28.736 1.00 93.00 89 SER A C 1
ATOM 748 O O . SER A 1 89 ? -15.257 3.134 29.754 1.00 93.00 89 SER A O 1
ATOM 750 N N . ASP A 1 90 ? -14.547 2.689 27.671 1.00 93.94 90 ASP A N 1
ATOM 751 C CA . ASP A 1 90 ? -15.218 1.381 27.572 1.00 93.94 90 ASP A CA 1
ATOM 752 C C . ASP A 1 90 ? -14.900 0.454 28.746 1.00 93.94 90 ASP A C 1
ATOM 754 O O . ASP A 1 90 ? -15.788 -0.194 29.302 1.00 93.94 90 ASP A O 1
ATOM 758 N N . ARG A 1 91 ? -13.640 0.440 29.199 1.00 93.62 91 ARG A N 1
ATOM 759 C CA . ARG A 1 91 ? -13.228 -0.322 30.388 1.00 93.62 91 ARG A CA 1
ATOM 760 C C . ARG A 1 91 ? -14.015 0.103 31.630 1.00 93.62 91 ARG A C 1
ATOM 762 O O . ARG A 1 91 ? -14.433 -0.741 32.421 1.00 93.62 91 ARG A O 1
ATOM 769 N N . SER A 1 92 ? -14.234 1.405 31.796 1.00 93.00 92 SER A N 1
ATOM 770 C CA . SER A 1 92 ? -14.986 1.957 32.923 1.00 93.00 92 SER A CA 1
ATOM 771 C C . SER A 1 92 ? -16.485 1.675 32.797 1.00 93.00 92 SER A C 1
ATOM 773 O O . SER A 1 92 ? -17.094 1.294 33.794 1.00 93.00 92 SER A O 1
ATOM 775 N N . LYS A 1 93 ? -17.064 1.781 31.591 1.00 94.38 93 LYS A N 1
ATOM 776 C CA . LYS A 1 93 ? -18.470 1.431 31.305 1.00 94.38 93 LYS A CA 1
ATOM 777 C C . LYS A 1 93 ? -18.762 -0.044 31.611 1.00 94.38 93 LYS A C 1
ATOM 779 O O . LYS A 1 93 ? -19.738 -0.344 32.296 1.00 94.38 93 LYS A O 1
ATOM 784 N N . ARG A 1 94 ? -17.875 -0.965 31.208 1.00 93.81 94 ARG A N 1
ATOM 785 C CA . ARG A 1 94 ? -17.984 -2.409 31.515 1.00 93.81 94 ARG A CA 1
ATOM 786 C C . ARG A 1 94 ? -17.938 -2.707 33.011 1.00 93.81 94 ARG A C 1
ATOM 788 O O . ARG A 1 94 ? -18.649 -3.594 33.478 1.00 93.81 94 ARG A O 1
ATOM 795 N N . ARG A 1 95 ? -17.102 -1.974 33.757 1.00 93.19 95 ARG A N 1
ATOM 796 C CA . ARG A 1 95 ? -17.016 -2.089 35.220 1.00 93.19 95 ARG A CA 1
ATOM 797 C C . ARG A 1 95 ? -18.282 -1.559 35.894 1.00 93.19 95 ARG A C 1
ATOM 799 O O . ARG A 1 95 ? -18.825 -2.249 36.742 1.00 93.19 95 ARG A O 1
ATOM 806 N N . LYS A 1 96 ? -18.760 -0.375 35.493 1.00 93.50 96 LYS A N 1
ATOM 807 C CA . LYS A 1 96 ? -19.986 0.244 36.030 1.00 93.50 96 LYS A CA 1
ATOM 808 C C . LYS A 1 96 ? -21.231 -0.625 35.802 1.00 93.50 96 LYS A C 1
ATOM 810 O O . LYS A 1 96 ? -22.088 -0.684 36.664 1.00 93.50 96 LYS A O 1
ATOM 815 N N . THR A 1 97 ? -21.306 -1.329 34.673 1.00 94.50 97 THR A N 1
ATOM 816 C CA . THR A 1 97 ? -22.429 -2.228 34.328 1.00 94.50 97 THR A CA 1
ATOM 817 C C . THR A 1 97 ? -22.233 -3.670 34.798 1.00 94.50 97 THR A C 1
ATOM 819 O O . THR A 1 97 ? -23.038 -4.527 34.454 1.00 94.50 97 THR A O 1
ATOM 822 N N . LYS A 1 98 ? -21.147 -3.989 35.519 1.00 94.88 98 LYS A N 1
ATOM 823 C CA . LYS A 1 98 ? -20.846 -5.368 35.934 1.00 94.88 98 LYS A CA 1
ATOM 824 C C . LYS A 1 98 ? -21.946 -5.932 36.828 1.00 94.88 98 LYS A C 1
ATOM 826 O O . LYS A 1 98 ? -22.458 -6.999 36.531 1.00 94.88 98 LYS A O 1
ATOM 831 N N . GLU A 1 99 ? -22.323 -5.169 37.844 1.00 95.44 99 GLU A N 1
ATOM 832 C CA . GLU A 1 99 ? -23.345 -5.555 38.811 1.00 95.44 99 GLU A CA 1
ATOM 833 C C . GLU A 1 99 ? -24.689 -5.860 38.131 1.00 95.44 99 GLU A C 1
ATOM 835 O O . GLU A 1 99 ? -25.233 -6.946 38.302 1.00 95.44 99 GLU A O 1
ATOM 840 N N . LEU A 1 100 ? -25.147 -4.971 37.242 1.00 93.62 100 LEU A N 1
ATOM 841 C CA . LEU A 1 100 ? -26.380 -5.164 36.465 1.00 93.62 100 LEU A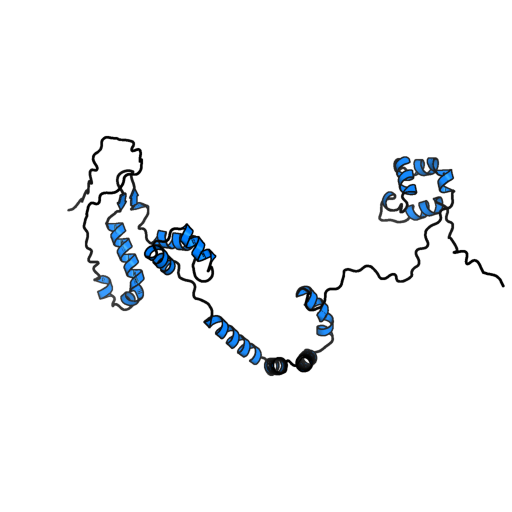 CA 1
ATOM 842 C C . LEU A 1 100 ? -26.361 -6.438 35.605 1.00 93.62 100 LEU A C 1
ATOM 844 O O . LEU A 1 100 ? -27.389 -7.084 35.446 1.00 93.62 100 LEU A O 1
ATOM 848 N N . ARG A 1 101 ? -25.201 -6.803 35.045 1.00 93.75 101 ARG A N 1
ATOM 849 C CA . ARG A 1 101 ? -25.044 -8.009 34.212 1.00 93.75 101 ARG A CA 1
ATOM 850 C C . ARG A 1 101 ? -24.974 -9.302 35.024 1.00 93.75 101 ARG A C 1
ATOM 852 O O . ARG A 1 101 ? -25.159 -10.364 34.445 1.00 93.75 101 ARG A O 1
ATOM 859 N N . GLU A 1 102 ? -24.633 -9.218 36.307 1.00 94.31 102 GLU A N 1
ATOM 860 C CA . GLU A 1 102 ? -24.538 -10.375 37.206 1.00 94.31 102 GLU A CA 1
ATOM 861 C C . GLU A 1 102 ? -25.866 -10.646 37.921 1.00 94.31 102 GLU A C 1
ATOM 863 O O . GLU A 1 102 ? -26.185 -11.801 38.179 1.00 94.31 102 GLU A O 1
ATOM 868 N N . GLN A 1 103 ? -26.640 -9.599 38.219 1.00 94.38 103 GLN A N 1
ATOM 869 C CA . GLN A 1 103 ? -27.897 -9.713 38.964 1.00 94.38 103 GLN A CA 1
ATOM 870 C C . GLN A 1 103 ? -29.108 -10.061 38.091 1.00 94.38 103 GLN A C 1
ATOM 872 O O . GLN A 1 103 ? -30.025 -10.714 38.580 1.00 94.38 103 GLN A O 1
ATOM 877 N N . LEU A 1 104 ? -29.137 -9.618 36.829 1.00 94.94 104 LEU A N 1
ATOM 878 C CA . LEU A 1 104 ? -30.325 -9.720 35.976 1.00 94.94 104 LEU A CA 1
ATOM 879 C C . LEU A 1 104 ? -30.089 -10.627 34.759 1.00 94.94 104 LEU A C 1
ATOM 881 O O . LEU A 1 104 ? -29.012 -10.575 34.152 1.00 94.94 104 LEU A O 1
ATOM 885 N N . PRO A 1 105 ? -31.093 -11.427 34.351 1.00 94.50 105 PRO A N 1
ATOM 886 C CA . PRO A 1 105 ? -31.002 -12.248 33.152 1.00 94.50 105 PRO A CA 1
ATOM 887 C C . PRO A 1 105 ? -30.980 -11.387 31.880 1.00 94.50 105 PRO A C 1
ATOM 889 O O . PRO A 1 105 ? -31.474 -10.257 31.830 1.00 94.50 105 PRO A O 1
ATOM 892 N N . VAL A 1 106 ? -30.418 -11.943 30.801 1.00 91.50 106 VAL A N 1
ATOM 893 C CA . VAL A 1 106 ? -30.220 -11.214 29.534 1.00 91.50 106 VAL A CA 1
ATOM 894 C C . VAL A 1 106 ? -31.541 -10.762 28.898 1.00 91.50 106 VAL A C 1
ATOM 896 O O . VAL A 1 106 ? -31.584 -9.738 28.216 1.00 91.50 106 VAL A O 1
ATOM 899 N N . GLU A 1 107 ? -32.614 -11.517 29.127 1.00 91.69 107 GLU A N 1
ATOM 900 C CA . GLU A 1 107 ? -33.955 -11.260 28.601 1.00 91.69 107 GLU A CA 1
ATOM 901 C C . GLU A 1 107 ? -34.544 -9.980 29.205 1.00 91.69 107 GLU A C 1
ATOM 903 O O . GLU A 1 107 ? -34.977 -9.093 28.466 1.00 91.69 107 GLU A O 1
ATOM 908 N N . GLU A 1 108 ? -34.457 -9.830 30.530 1.00 93.38 108 GLU A N 1
ATOM 909 C CA . GLU A 1 108 ? -34.892 -8.627 31.244 1.00 93.38 108 GLU A CA 1
ATOM 910 C C . GLU A 1 108 ? -34.069 -7.404 30.842 1.00 93.38 108 GLU A C 1
ATOM 912 O O . GLU A 1 108 ? -34.632 -6.348 30.558 1.00 93.38 108 GLU A O 1
ATOM 917 N N . LEU A 1 109 ? -32.744 -7.549 30.728 1.00 93.50 109 LEU A N 1
ATOM 918 C CA . LEU A 1 109 ? -31.868 -6.462 30.278 1.00 93.50 109 LEU A CA 1
ATOM 919 C C . LEU A 1 109 ? -32.197 -6.012 28.848 1.00 93.50 109 LEU A C 1
ATOM 921 O O . LEU A 1 109 ? -32.197 -4.816 28.552 1.00 93.50 109 LEU A O 1
ATOM 925 N N . THR A 1 110 ? -32.508 -6.958 27.961 1.00 92.44 110 THR A N 1
ATOM 926 C CA . THR A 1 110 ? -32.903 -6.673 26.575 1.00 92.44 110 THR A CA 1
ATOM 927 C C . THR A 1 110 ? -34.254 -5.964 26.525 1.00 92.44 110 THR A C 1
ATOM 929 O O . THR A 1 110 ? -34.413 -4.985 25.791 1.00 92.44 110 THR A O 1
ATOM 932 N N . TYR A 1 111 ? -35.221 -6.427 27.319 1.00 93.31 111 TYR A N 1
ATOM 933 C CA . TYR A 1 111 ? -36.541 -5.812 27.404 1.00 93.31 111 TYR A CA 1
ATOM 934 C C . TYR A 1 111 ? -36.467 -4.396 27.987 1.00 93.31 111 TYR A C 1
ATOM 936 O O . TYR A 1 111 ? -37.008 -3.460 27.396 1.00 93.31 111 TYR A O 1
ATOM 944 N N . ALA A 1 112 ? -35.722 -4.211 29.081 1.00 94.38 112 ALA A N 1
ATOM 945 C CA . ALA A 1 112 ? -35.476 -2.910 29.693 1.00 94.38 112 ALA A CA 1
ATOM 946 C C . ALA A 1 112 ? -34.796 -1.943 28.713 1.00 94.38 112 ALA A C 1
ATOM 948 O O . ALA A 1 112 ? -35.240 -0.807 28.569 1.00 94.38 112 ALA A O 1
ATOM 949 N N . ALA A 1 113 ? -33.779 -2.396 27.970 1.00 93.94 113 ALA A N 1
ATOM 950 C CA . ALA A 1 113 ? -33.143 -1.590 26.930 1.00 93.94 113 ALA A CA 1
ATOM 951 C C . ALA A 1 113 ? -34.140 -1.176 25.834 1.00 93.94 113 ALA A C 1
ATOM 953 O O . ALA A 1 113 ? -34.175 -0.011 25.437 1.00 93.94 113 ALA A O 1
ATOM 954 N N . GLY A 1 114 ? -34.986 -2.105 25.377 1.00 94.50 114 GLY A N 1
ATOM 955 C CA . GLY A 1 114 ? -36.035 -1.826 24.399 1.00 94.50 114 GLY A CA 1
ATOM 956 C C . GLY A 1 114 ? -37.076 -0.820 24.897 1.00 94.50 114 GLY A C 1
ATOM 957 O O . GLY A 1 114 ? -37.519 0.019 24.111 1.00 94.50 114 GLY A O 1
ATOM 958 N N . MET A 1 115 ? -37.447 -0.874 26.179 1.00 94.81 115 MET A N 1
ATOM 959 C CA . MET A 1 115 ? -38.373 0.077 26.801 1.00 94.81 115 MET A CA 1
ATOM 960 C C . MET A 1 115 ? -37.744 1.458 26.974 1.00 94.81 115 MET A C 1
ATOM 962 O O . MET A 1 115 ? -38.361 2.445 26.584 1.00 94.81 115 MET A O 1
ATOM 966 N N . SER A 1 116 ? -36.497 1.533 27.442 1.00 95.12 116 SER A N 1
ATOM 967 C CA . SER A 1 116 ? -35.762 2.798 27.551 1.00 95.12 116 SER A CA 1
ATOM 968 C C . SER A 1 116 ? -35.646 3.513 26.202 1.00 95.12 116 SER A C 1
ATOM 970 O O . SER A 1 116 ? -35.885 4.713 26.132 1.00 95.12 116 SER A O 1
ATOM 972 N N . GLN A 1 117 ? -35.376 2.783 25.111 1.00 95.44 117 GLN A N 1
ATOM 973 C CA . GLN A 1 117 ? -35.335 3.369 23.763 1.00 95.44 117 GLN A CA 1
ATOM 974 C C . GLN A 1 117 ? -36.689 3.937 23.312 1.00 95.44 117 GLN A C 1
ATOM 976 O O . GLN A 1 117 ? -36.716 4.947 22.617 1.00 95.44 117 GLN A O 1
ATOM 981 N N . ARG A 1 118 ? -37.818 3.338 23.723 1.00 93.06 118 ARG A N 1
ATOM 982 C CA . ARG A 1 118 ? -39.160 3.884 23.431 1.00 93.06 118 ARG A CA 1
ATOM 983 C C . ARG A 1 118 ? -39.435 5.160 24.208 1.00 93.06 118 ARG A C 1
ATOM 985 O O . ARG A 1 118 ? -39.982 6.093 23.636 1.00 93.06 118 ARG A O 1
ATOM 992 N N . THR A 1 119 ? -39.046 5.198 25.481 1.00 94.62 119 THR A N 1
ATOM 993 C CA . THR A 1 119 ? -39.158 6.401 26.315 1.00 94.62 119 THR A CA 1
ATOM 994 C C . THR A 1 119 ? -38.325 7.549 25.744 1.00 94.62 119 THR A C 1
ATOM 996 O O . THR A 1 119 ? -38.726 8.700 25.839 1.00 94.62 119 THR A O 1
ATOM 999 N N . SER A 1 120 ? -37.198 7.240 25.098 1.00 92.56 120 SER A N 1
ATOM 1000 C CA . SER A 1 120 ? -36.358 8.202 24.372 1.00 92.56 120 SER A CA 1
ATOM 1001 C C . SER A 1 120 ? -36.803 8.465 22.923 1.00 92.56 120 SER A C 1
ATOM 1003 O O . SER A 1 120 ? -35.987 8.906 22.121 1.00 92.56 120 SER A O 1
ATOM 1005 N N . GLU A 1 121 ? -38.052 8.148 22.562 1.00 92.81 121 GLU A N 1
ATOM 1006 C CA . GLU A 1 121 ? -38.650 8.334 21.222 1.00 92.81 121 GLU A CA 1
ATOM 1007 C C . GLU A 1 121 ? -37.960 7.578 20.065 1.00 92.81 121 GLU A C 1
ATOM 1009 O O . GLU A 1 121 ? -38.354 7.683 18.904 1.00 92.81 121 GLU A O 1
ATOM 1014 N N . ASN A 1 122 ? -36.991 6.709 20.355 1.00 91.62 122 ASN A N 1
ATOM 1015 C CA . ASN A 1 122 ? -36.284 5.908 19.361 1.00 91.62 122 ASN A CA 1
ATOM 1016 C C . ASN A 1 122 ? -36.998 4.568 19.118 1.00 91.62 122 ASN A C 1
ATOM 1018 O O . ASN A 1 122 ? -36.522 3.475 19.457 1.00 91.62 122 ASN A O 1
ATOM 1022 N N . SER A 1 123 ? -38.205 4.662 18.552 1.00 91.44 123 SER A N 1
ATOM 1023 C CA . SER A 1 123 ? -39.088 3.504 18.369 1.00 91.44 123 SER A CA 1
ATOM 1024 C C . SER A 1 123 ? -38.487 2.435 17.447 1.00 91.44 123 SER A C 1
ATOM 1026 O O . SER A 1 123 ? -38.659 1.238 17.699 1.00 91.44 123 SER A O 1
ATOM 1028 N N . ASP A 1 124 ? -37.727 2.839 16.429 1.00 92.31 124 ASP A N 1
ATOM 1029 C CA . ASP A 1 124 ? -37.110 1.917 15.479 1.00 92.31 124 ASP A CA 1
ATOM 1030 C C . ASP A 1 124 ? -35.910 1.181 16.080 1.00 92.31 124 ASP A C 1
ATOM 1032 O O . ASP A 1 124 ? -35.787 -0.026 15.872 1.00 92.31 124 ASP A O 1
ATOM 1036 N N . ALA A 1 125 ? -35.094 1.827 16.925 1.00 91.69 125 ALA A N 1
ATOM 1037 C CA . ALA A 1 125 ? -34.054 1.120 17.678 1.00 91.69 125 ALA A CA 1
ATOM 1038 C C . ALA A 1 125 ? -34.649 0.057 18.613 1.00 91.69 125 ALA A C 1
ATOM 1040 O O . ALA A 1 125 ? -34.125 -1.053 18.703 1.00 91.69 125 ALA A O 1
ATOM 1041 N N . SER A 1 126 ? -35.779 0.353 19.264 1.00 93.50 126 SER A N 1
ATOM 1042 C CA . SER A 1 126 ? -36.500 -0.624 20.091 1.00 93.50 126 SER A CA 1
ATOM 1043 C C . SER A 1 126 ? -36.978 -1.832 19.274 1.00 93.50 126 SER A C 1
ATOM 1045 O O . SER A 1 126 ? -36.767 -2.982 19.675 1.00 93.50 126 SER A O 1
ATOM 1047 N N . LYS A 1 127 ? -37.579 -1.592 18.097 1.00 93.19 127 LYS A N 1
ATOM 1048 C CA . LYS A 1 127 ? -37.985 -2.663 17.171 1.00 93.19 127 LYS A CA 1
ATOM 1049 C C . LYS A 1 127 ? -36.778 -3.483 16.721 1.00 93.19 127 LYS A C 1
ATOM 1051 O O . LYS A 1 127 ? -36.854 -4.706 16.746 1.00 93.19 127 LYS A O 1
ATOM 1056 N N . LEU A 1 128 ? -35.663 -2.836 16.378 1.00 92.50 128 LEU A N 1
ATOM 1057 C CA . LEU A 1 128 ? -34.433 -3.505 15.954 1.00 92.50 128 LEU A CA 1
ATOM 105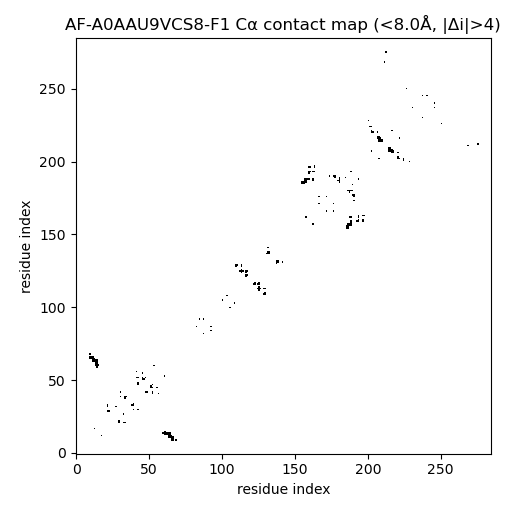8 C C . LEU A 1 128 ? -33.833 -4.382 17.053 1.00 92.50 128 LEU A C 1
ATOM 1060 O O . LEU A 1 128 ? -33.452 -5.509 16.759 1.00 92.50 128 LEU A O 1
ATOM 1064 N N . ILE A 1 129 ? -33.784 -3.919 18.306 1.00 91.88 129 ILE A N 1
ATOM 1065 C CA . ILE A 1 129 ? -33.303 -4.734 19.434 1.00 91.88 129 ILE A CA 1
ATOM 1066 C C . ILE A 1 129 ? -34.146 -6.007 19.554 1.00 91.88 129 ILE A C 1
ATOM 1068 O O . ILE A 1 129 ? -33.588 -7.102 19.582 1.00 91.88 129 ILE A O 1
ATOM 1072 N N . LYS A 1 130 ? -35.480 -5.874 19.543 1.00 91.19 130 LYS A N 1
ATOM 1073 C CA . LYS A 1 130 ? -36.411 -7.016 19.578 1.00 91.19 130 LYS A CA 1
ATOM 1074 C C . LYS A 1 130 ? -36.198 -7.963 18.392 1.00 91.19 130 LYS A C 1
ATOM 1076 O O . LYS A 1 130 ? -36.208 -9.183 18.541 1.00 91.19 130 LYS A O 1
ATOM 1081 N N . GLU A 1 131 ? -35.997 -7.400 17.208 1.00 91.62 131 GLU A N 1
ATOM 1082 C CA . GLU A 1 131 ? -35.788 -8.158 15.984 1.00 91.62 131 GLU A CA 1
ATOM 1083 C C . GLU A 1 131 ? -34.475 -8.945 16.040 1.00 91.62 131 GLU A C 1
ATOM 1085 O O . GLU A 1 131 ? -34.451 -10.148 15.783 1.00 91.62 131 GLU A O 1
ATOM 1090 N N . MET A 1 132 ? -33.385 -8.300 16.452 1.00 90.62 132 MET A N 1
ATOM 1091 C CA . MET A 1 132 ? -32.059 -8.905 16.559 1.00 90.62 132 MET A CA 1
ATOM 1092 C C . MET A 1 132 ? -32.011 -10.049 17.572 1.00 90.62 132 MET A C 1
ATOM 1094 O O . MET A 1 132 ? -31.282 -11.013 17.338 1.00 90.62 132 MET A O 1
ATOM 1098 N N . THR A 1 133 ? -32.778 -9.962 18.661 1.00 89.69 133 THR A N 1
ATOM 1099 C CA . THR A 1 133 ? -32.799 -10.980 19.722 1.00 89.69 133 THR A CA 1
ATOM 1100 C C . THR A 1 133 ? -33.823 -12.091 19.503 1.00 89.69 133 THR A C 1
ATOM 1102 O O . THR A 1 133 ? -33.704 -13.137 20.130 1.00 89.69 133 THR A O 1
ATOM 1105 N N . SER A 1 134 ? -34.770 -11.929 18.569 1.00 87.06 134 SER A N 1
ATOM 1106 C CA . SER A 1 134 ? -35.795 -12.945 18.263 1.00 87.06 134 SER A CA 1
ATOM 1107 C C . SER A 1 134 ? -35.233 -14.312 17.845 1.00 87.06 134 SER A C 1
ATOM 1109 O O . SER A 1 134 ? -35.831 -15.341 18.137 1.00 87.06 134 SER A O 1
ATOM 1111 N N . THR A 1 135 ? -34.101 -14.341 17.135 1.00 88.31 135 THR A N 1
ATOM 1112 C CA . THR A 1 135 ? -33.433 -15.580 16.707 1.00 88.31 135 THR A CA 1
ATOM 1113 C C . THR A 1 135 ? -31.914 -15.393 16.662 1.00 88.31 135 THR A C 1
ATOM 1115 O O . THR A 1 135 ? -31.446 -14.374 16.143 1.00 88.31 135 THR A O 1
ATOM 1118 N N . PRO A 1 136 ? -31.107 -16.391 17.085 1.00 84.00 136 PRO A N 1
ATOM 1119 C CA . PRO A 1 136 ? -29.641 -16.275 17.123 1.00 84.00 136 PRO A CA 1
ATOM 1120 C C . PRO A 1 136 ? -28.999 -15.960 15.761 1.00 84.00 136 PRO A C 1
ATOM 1122 O O . PRO A 1 136 ? -27.942 -15.335 15.672 1.00 84.00 136 PRO A O 1
ATOM 1125 N N . THR A 1 137 ? -29.645 -16.379 14.669 1.00 89.94 137 THR A N 1
ATOM 1126 C CA . THR A 1 137 ? -29.165 -16.194 13.292 1.00 89.94 137 THR A CA 1
ATOM 1127 C C . THR A 1 137 ? -29.526 -14.834 12.699 1.00 89.94 137 THR A C 1
ATOM 1129 O O . THR A 1 137 ? -28.961 -14.434 11.681 1.00 89.94 137 THR A O 1
ATOM 1132 N N . ARG A 1 138 ? -30.450 -14.083 13.302 1.00 89.81 138 ARG A N 1
ATOM 1133 C CA . ARG A 1 138 ? -30.921 -12.822 12.724 1.00 89.81 138 ARG A CA 1
ATOM 1134 C C . ARG A 1 138 ? -29.881 -11.721 12.846 1.00 89.81 138 ARG A C 1
ATOM 1136 O O . ARG A 1 138 ? -29.563 -11.069 11.854 1.00 89.81 138 ARG A O 1
ATOM 1143 N N . ALA A 1 139 ? -29.272 -11.590 14.023 1.00 89.75 139 ALA A N 1
ATOM 1144 C CA . ALA A 1 139 ? -28.177 -10.653 14.261 1.00 89.75 139 ALA A CA 1
ATOM 1145 C C . ALA A 1 139 ? -26.995 -10.874 13.294 1.00 89.75 139 ALA A C 1
ATOM 1147 O O . ALA A 1 139 ? -26.372 -9.914 12.837 1.00 89.75 139 ALA A O 1
ATOM 1148 N N . THR A 1 140 ? -26.700 -12.127 12.924 1.00 91.31 140 THR A N 1
ATOM 1149 C CA . THR A 1 140 ? -25.629 -12.424 11.958 1.00 91.31 140 THR A CA 1
ATOM 1150 C C . THR A 1 140 ? -26.009 -12.032 10.532 1.00 91.31 140 THR A C 1
ATOM 1152 O O . THR A 1 140 ? -25.153 -11.526 9.808 1.00 91.31 140 THR A O 1
ATOM 1155 N N . LYS A 1 141 ? -27.279 -12.190 10.130 1.00 91.56 141 LYS A N 1
ATOM 1156 C CA . LYS A 1 141 ? -27.782 -11.704 8.834 1.00 91.56 141 LYS A CA 1
ATOM 1157 C C . LYS A 1 141 ? -27.680 -10.183 8.723 1.00 91.56 141 LYS A C 1
ATOM 1159 O O . LYS A 1 141 ? -27.100 -9.704 7.753 1.00 91.56 141 LYS A O 1
ATOM 1164 N N . PHE A 1 142 ? -28.146 -9.442 9.733 1.00 89.69 142 PHE A N 1
ATOM 1165 C CA . PHE A 1 142 ? -28.009 -7.979 9.770 1.00 89.69 142 PHE A CA 1
ATOM 1166 C C . PHE A 1 142 ? -26.545 -7.548 9.653 1.00 89.69 142 PHE A C 1
ATOM 1168 O O . PHE A 1 142 ? -26.214 -6.720 8.808 1.00 89.69 142 PHE A O 1
ATOM 1175 N N . ARG A 1 143 ? -25.645 -8.180 10.422 1.00 90.00 143 ARG A N 1
ATOM 1176 C CA . ARG A 1 143 ? -24.202 -7.911 10.340 1.00 90.00 143 ARG A CA 1
ATOM 1177 C C . ARG A 1 143 ? -23.655 -8.126 8.930 1.00 90.00 143 ARG A C 1
ATOM 1179 O O . ARG A 1 143 ? -22.920 -7.280 8.443 1.00 90.00 143 ARG A O 1
ATOM 1186 N N . LYS A 1 144 ? -24.011 -9.236 8.272 1.00 91.19 144 LYS A N 1
ATOM 1187 C CA . LYS A 1 144 ? -23.553 -9.533 6.906 1.00 91.19 144 LYS A CA 1
ATOM 1188 C C . LYS A 1 144 ? -24.012 -8.472 5.912 1.00 91.19 144 LYS A C 1
ATOM 1190 O O . LYS A 1 144 ? -23.198 -8.041 5.110 1.00 91.19 144 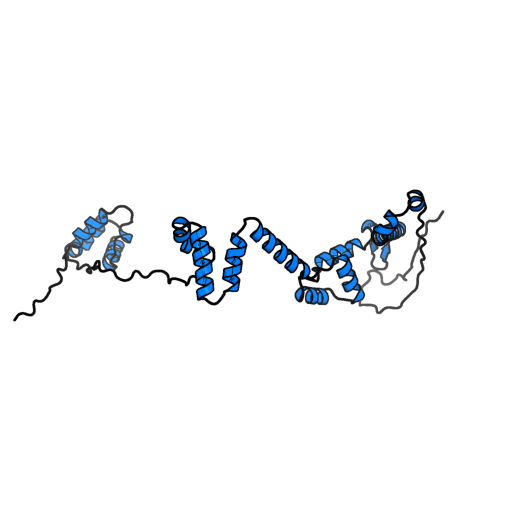LYS A O 1
ATOM 1195 N N . VAL A 1 145 ? -25.273 -8.043 5.972 1.00 88.69 145 VAL A N 1
ATOM 1196 C CA . VAL A 1 145 ? -25.803 -7.009 5.067 1.00 88.69 145 VAL A CA 1
ATOM 1197 C C . VAL A 1 145 ? -25.078 -5.680 5.272 1.00 88.69 145 VAL A C 1
ATOM 1199 O O . VAL A 1 145 ? -24.604 -5.111 4.296 1.00 88.69 145 VAL A O 1
ATOM 1202 N N . ILE A 1 146 ? -24.911 -5.239 6.524 1.00 87.00 146 ILE A N 1
ATOM 1203 C CA . ILE A 1 146 ? -24.185 -3.999 6.851 1.00 87.00 146 ILE A CA 1
ATOM 1204 C C . ILE A 1 146 ? -22.738 -4.081 6.350 1.00 87.00 146 ILE A C 1
ATOM 1206 O O . ILE A 1 146 ? -22.291 -3.219 5.605 1.00 87.00 146 ILE A O 1
ATOM 1210 N N . SER A 1 147 ? -22.027 -5.170 6.657 1.00 84.62 147 SER A N 1
ATOM 1211 C CA . SER A 1 147 ? -20.647 -5.356 6.195 1.00 84.62 147 SER A CA 1
ATOM 1212 C C . SER A 1 147 ? -20.519 -5.452 4.671 1.00 84.62 147 SER A C 1
ATOM 1214 O O . SER A 1 147 ? -19.475 -5.103 4.130 1.00 84.62 147 SER A O 1
ATOM 1216 N N . SER A 1 148 ? -21.532 -5.959 3.969 1.00 80.06 148 SER A N 1
ATOM 1217 C CA . SER A 1 148 ? -21.550 -5.995 2.502 1.00 80.06 148 SER A CA 1
ATOM 1218 C C . SER A 1 148 ? -21.833 -4.621 1.894 1.00 80.06 148 SER A C 1
ATOM 1220 O O . SER A 1 148 ? -21.219 -4.281 0.886 1.00 80.06 148 SER A O 1
ATOM 1222 N N . ALA A 1 149 ? -22.709 -3.825 2.514 1.00 76.38 149 ALA A N 1
ATOM 1223 C CA . ALA A 1 149 ? -22.972 -2.444 2.113 1.00 76.38 149 ALA A CA 1
ATOM 1224 C C . ALA A 1 149 ? -21.726 -1.563 2.309 1.00 76.38 149 ALA A C 1
ATOM 1226 O O . ALA A 1 149 ? -21.327 -0.849 1.392 1.00 76.38 149 ALA A O 1
ATOM 1227 N N . ASP A 1 150 ? -21.033 -1.710 3.441 1.00 70.00 150 ASP A N 1
ATOM 1228 C CA . ASP A 1 150 ? -19.779 -0.995 3.709 1.00 70.00 150 ASP A CA 1
ATOM 1229 C C . ASP A 1 150 ? -18.674 -1.366 2.705 1.00 70.00 150 ASP A C 1
ATOM 1231 O O . ASP A 1 150 ? -17.872 -0.520 2.312 1.00 70.00 150 ASP A O 1
ATOM 1235 N N . LYS A 1 151 ? -18.639 -2.623 2.235 1.00 64.56 151 LYS A N 1
ATOM 1236 C CA . LYS A 1 151 ? -17.668 -3.084 1.228 1.00 64.56 151 LYS A CA 1
ATOM 1237 C C . LYS A 1 151 ? -17.863 -2.451 -0.148 1.00 64.56 151 LYS A C 1
ATOM 1239 O O . LYS A 1 151 ? -16.877 -2.310 -0.864 1.00 64.56 151 LYS A O 1
ATOM 1244 N N . GLN A 1 152 ? -19.084 -2.065 -0.525 1.00 59.91 152 GLN A N 1
ATOM 1245 C CA . GLN A 1 152 ? -19.327 -1.406 -1.815 1.00 59.91 152 GLN A CA 1
ATOM 1246 C C . GLN A 1 152 ? -18.761 0.024 -1.875 1.00 59.91 152 GLN A C 1
ATOM 1248 O O . GLN A 1 152 ? -18.486 0.510 -2.966 1.00 59.91 152 GLN A O 1
ATOM 1253 N N . ILE A 1 153 ? -18.535 0.678 -0.728 1.00 59.03 153 ILE A N 1
ATOM 1254 C CA . ILE A 1 153 ? -18.055 2.073 -0.640 1.00 59.03 153 ILE A CA 1
ATOM 1255 C C . ILE A 1 153 ? -16.521 2.144 -0.461 1.00 59.03 153 ILE A C 1
ATOM 1257 O O . ILE A 1 153 ? -15.933 3.221 -0.362 1.00 59.03 153 ILE A O 1
ATOM 1261 N N . VAL A 1 154 ? -15.815 1.008 -0.444 1.00 61.22 154 VAL A N 1
ATOM 1262 C CA . VAL A 1 154 ? -14.352 1.011 -0.315 1.00 61.22 154 VAL A CA 1
ATOM 1263 C C . VAL A 1 154 ? -13.735 1.431 -1.645 1.00 61.22 154 VAL A C 1
ATOM 1265 O O . VAL A 1 154 ? -13.614 0.630 -2.569 1.00 61.22 154 VAL A O 1
ATOM 1268 N N . VAL A 1 155 ? -13.331 2.700 -1.734 1.00 65.56 155 VAL A N 1
ATOM 1269 C CA . VAL A 1 155 ? -12.560 3.227 -2.864 1.00 65.56 155 VAL A CA 1
ATOM 1270 C C . VAL A 1 155 ? -11.361 2.309 -3.109 1.00 65.56 155 VAL A C 1
ATOM 1272 O O . VAL A 1 155 ? -10.508 2.137 -2.233 1.00 65.56 155 VAL A O 1
ATOM 1275 N N . ARG A 1 156 ? -11.327 1.674 -4.285 1.00 75.88 156 ARG A N 1
ATOM 1276 C CA . ARG A 1 156 ? -10.270 0.734 -4.663 1.00 75.88 156 ARG A CA 1
ATOM 1277 C C . ARG A 1 156 ? -8.949 1.492 -4.729 1.00 75.88 156 ARG A C 1
ATOM 1279 O O . ARG A 1 156 ? -8.799 2.432 -5.503 1.00 75.88 156 ARG A O 1
ATOM 1286 N N . LYS A 1 157 ? -7.990 1.069 -3.910 1.00 87.88 157 LYS A N 1
ATOM 1287 C CA . LYS A 1 157 ? -6.620 1.572 -3.975 1.00 87.88 157 LYS A CA 1
ATOM 1288 C C . LYS A 1 157 ? -5.994 1.164 -5.308 1.00 87.88 157 LYS A C 1
ATOM 1290 O O . LYS A 1 157 ? -6.091 -0.008 -5.674 1.00 87.88 157 LYS A O 1
ATOM 1295 N N . HIS A 1 158 ? -5.333 2.098 -5.987 1.00 91.25 158 HIS A N 1
ATOM 1296 C CA . HIS A 1 158 ? -4.591 1.792 -7.208 1.00 91.25 158 HIS A CA 1
ATOM 1297 C C . HIS A 1 158 ? -3.494 0.767 -6.937 1.00 91.25 158 HIS A C 1
ATOM 1299 O O . HIS A 1 158 ? -2.806 0.825 -5.904 1.00 91.25 158 HIS A O 1
ATOM 1305 N N . THR A 1 159 ? -3.314 -0.156 -7.881 1.00 93.12 159 THR A N 1
ATOM 1306 C CA . THR A 1 159 ? -2.168 -1.068 -7.850 1.00 93.12 159 THR A CA 1
ATOM 1307 C C . THR A 1 159 ? -0.868 -0.276 -8.050 1.00 93.12 159 THR A C 1
ATOM 1309 O O . THR A 1 159 ? -0.891 0.839 -8.583 1.00 93.12 159 THR A O 1
ATOM 1312 N N . PRO A 1 160 ? 0.289 -0.786 -7.593 1.00 94.62 160 PRO A N 1
ATOM 1313 C CA . PRO A 1 160 ? 1.572 -0.128 -7.832 1.00 94.62 160 PRO A CA 1
ATOM 1314 C C . PRO A 1 160 ? 1.854 0.137 -9.318 1.00 94.62 160 PRO A C 1
ATOM 1316 O O . PRO A 1 160 ? 2.467 1.152 -9.640 1.00 94.62 160 PRO A O 1
ATOM 1319 N N . GLU A 1 161 ? 1.397 -0.746 -10.205 1.00 93.00 161 GLU A N 1
ATOM 1320 C CA . GLU A 1 161 ? 1.555 -0.660 -11.655 1.00 93.00 161 GLU A CA 1
ATOM 1321 C C . GLU A 1 161 ? 0.640 0.411 -12.267 1.00 93.00 161 GLU A C 1
ATOM 1323 O O . GLU A 1 161 ? 1.122 1.253 -13.021 1.00 93.00 161 GLU A O 1
ATOM 1328 N N . GLU A 1 162 ? -0.645 0.444 -11.888 1.00 93.50 162 GLU A N 1
ATOM 1329 C CA . GLU A 1 162 ? -1.590 1.500 -12.298 1.00 93.50 162 GLU A CA 1
ATOM 1330 C C . GLU A 1 162 ? -1.111 2.876 -11.824 1.00 93.50 162 GLU A C 1
ATOM 1332 O O . GLU A 1 162 ? -1.086 3.848 -12.576 1.00 93.50 162 GLU A O 1
ATOM 1337 N N . ALA A 1 163 ? -0.676 2.956 -10.567 1.00 95.38 163 ALA A N 1
ATOM 1338 C CA . ALA A 1 163 ? -0.152 4.185 -9.997 1.00 95.38 163 ALA A CA 1
ATOM 1339 C C . ALA A 1 163 ? 1.140 4.639 -10.688 1.00 95.38 163 ALA A C 1
ATOM 1341 O O . ALA A 1 163 ? 1.369 5.839 -10.821 1.00 95.38 163 ALA A O 1
ATOM 1342 N N . LEU A 1 164 ? 1.982 3.699 -11.131 1.00 95.44 164 LEU A N 1
ATOM 1343 C CA . LEU A 1 164 ? 3.170 4.018 -11.913 1.00 95.44 164 LEU A CA 1
ATOM 1344 C C . LEU A 1 164 ? 2.809 4.550 -13.306 1.00 95.44 164 LEU A C 1
ATOM 1346 O O . LEU A 1 164 ? 3.459 5.489 -13.758 1.00 95.44 164 LEU A O 1
ATOM 1350 N N . ALA A 1 165 ? 1.784 4.000 -13.961 1.00 94.94 165 ALA A N 1
ATOM 1351 C CA . ALA A 1 165 ? 1.296 4.526 -15.236 1.00 94.94 165 ALA A CA 1
ATOM 1352 C C . ALA A 1 165 ? 0.834 5.983 -15.085 1.00 94.94 165 ALA A C 1
ATOM 1354 O O . ALA A 1 165 ? 1.362 6.857 -15.765 1.00 94.94 165 ALA A O 1
ATOM 1355 N N . ILE A 1 166 ? -0.015 6.269 -14.089 1.00 95.44 166 ILE A N 1
ATOM 1356 C CA . ILE A 1 166 ? -0.462 7.638 -13.767 1.00 95.44 166 ILE A CA 1
ATOM 1357 C C . ILE A 1 166 ? 0.731 8.556 -13.461 1.00 95.44 166 ILE A C 1
ATOM 1359 O O . ILE A 1 166 ? 0.757 9.712 -13.876 1.00 95.44 166 ILE A O 1
ATOM 1363 N N . PHE A 1 167 ? 1.729 8.052 -12.727 1.00 96.69 167 PHE A N 1
ATOM 1364 C CA . PHE A 1 167 ? 2.939 8.805 -12.399 1.00 96.69 167 PHE A CA 1
ATOM 1365 C C . PHE A 1 167 ? 3.724 9.238 -13.645 1.00 96.69 167 PHE A C 1
ATOM 1367 O O . PHE A 1 167 ? 4.210 10.366 -13.684 1.00 96.69 167 PHE A O 1
ATOM 1374 N N . VAL A 1 168 ? 3.857 8.349 -14.635 1.00 95.44 168 VAL A N 1
ATOM 1375 C CA . VAL A 1 168 ? 4.602 8.602 -15.878 1.00 95.44 168 VAL A CA 1
ATOM 1376 C C . VAL A 1 168 ? 3.786 9.445 -16.859 1.00 95.44 168 VAL A C 1
ATOM 1378 O O . VAL A 1 168 ? 4.315 10.408 -17.400 1.00 95.44 168 VAL A O 1
ATOM 1381 N N . GLU A 1 169 ? 2.505 9.129 -17.060 1.00 96.31 169 GLU A N 1
ATOM 1382 C CA . GLU A 1 169 ? 1.614 9.870 -17.967 1.00 96.31 169 GLU A CA 1
ATOM 1383 C C . GLU A 1 169 ? 1.366 11.306 -17.497 1.00 96.31 169 GLU A C 1
ATOM 1385 O O . GLU A 1 169 ? 1.276 12.221 -18.312 1.00 96.31 169 GLU A O 1
ATOM 1390 N N . GLY A 1 170 ? 1.280 11.513 -16.181 1.00 94.31 170 GLY A N 1
ATOM 1391 C CA . GLY A 1 170 ? 1.116 12.836 -15.581 1.00 94.31 170 GLY A CA 1
ATOM 1392 C C . GLY A 1 170 ? 2.411 13.636 -15.428 1.00 94.31 170 GLY A C 1
ATOM 1393 O O . GLY A 1 170 ? 2.358 14.724 -14.858 1.00 94.31 170 GLY A O 1
ATOM 1394 N N . ASP A 1 171 ? 3.556 13.093 -15.864 1.00 95.81 171 ASP A N 1
ATOM 1395 C CA . ASP A 1 171 ? 4.901 13.665 -15.685 1.00 95.81 171 ASP A CA 1
ATOM 1396 C C . ASP A 1 171 ? 5.147 14.183 -14.253 1.00 95.81 171 ASP A C 1
ATOM 1398 O O . ASP A 1 171 ? 5.653 15.281 -14.000 1.00 95.81 171 ASP A O 1
ATOM 1402 N N . PHE A 1 172 ? 4.714 13.398 -13.261 1.00 95.69 172 PHE A N 1
ATOM 1403 C CA . PHE A 1 172 ? 4.796 13.827 -11.875 1.00 95.69 172 PHE A CA 1
ATOM 1404 C C . PHE A 1 172 ? 6.225 13.704 -11.349 1.00 95.69 172 PHE A C 1
ATOM 1406 O O . PHE A 1 172 ? 6.883 12.668 -11.428 1.00 95.69 172 PHE A O 1
ATOM 1413 N N . SER A 1 173 ? 6.692 14.744 -10.664 1.00 96.56 173 SER A N 1
ATOM 1414 C CA . SER A 1 173 ? 7.860 14.633 -9.797 1.00 96.56 173 SER A CA 1
ATOM 1415 C C . SER A 1 173 ? 7.529 13.832 -8.535 1.00 96.56 173 SER A C 1
ATOM 1417 O O . SER A 1 173 ? 6.388 13.771 -8.066 1.00 96.56 173 SER A O 1
ATOM 1419 N N . ARG A 1 174 ? 8.566 13.288 -7.885 1.00 95.44 174 ARG A N 1
ATOM 1420 C CA . ARG A 1 174 ? 8.421 12.610 -6.586 1.00 95.44 174 ARG A CA 1
ATOM 1421 C C . ARG A 1 174 ? 7.688 13.475 -5.550 1.00 95.44 174 ARG A C 1
ATOM 1423 O O . ARG A 1 174 ? 6.853 12.956 -4.817 1.00 95.44 174 ARG A O 1
ATOM 1430 N N . ARG A 1 175 ? 7.992 14.777 -5.493 1.00 96.81 175 ARG A N 1
ATOM 1431 C CA . ARG A 1 175 ? 7.371 15.705 -4.533 1.00 96.81 175 ARG A CA 1
ATOM 1432 C C . ARG A 1 175 ? 5.875 15.865 -4.803 1.00 96.81 175 ARG A C 1
ATOM 1434 O O . ARG A 1 175 ? 5.088 15.784 -3.869 1.00 96.81 175 ARG A O 1
ATOM 1441 N N . GLN A 1 176 ? 5.484 16.042 -6.066 1.00 96.44 176 GLN A N 1
ATOM 1442 C CA . GLN A 1 176 ? 4.070 16.135 -6.452 1.00 96.44 176 GLN A CA 1
ATOM 1443 C C . GLN A 1 176 ? 3.315 14.849 -6.102 1.00 96.44 176 GLN A C 1
ATOM 1445 O O . GLN A 1 176 ? 2.234 14.913 -5.522 1.00 96.44 176 GLN A O 1
ATOM 1450 N N . TRP A 1 177 ? 3.916 13.684 -6.352 1.00 96.38 177 TRP A N 1
ATOM 1451 C CA . TRP A 1 177 ? 3.311 12.409 -5.971 1.00 96.38 177 TRP A CA 1
ATOM 1452 C C . TRP A 1 177 ? 3.121 12.265 -4.457 1.00 96.38 177 TRP A C 1
ATOM 1454 O O . TRP A 1 177 ? 2.080 11.802 -3.997 1.00 96.38 177 TRP A O 1
ATOM 1464 N N . GLU A 1 178 ? 4.109 12.677 -3.658 1.00 95.75 178 GLU A N 1
ATOM 1465 C CA . GLU A 1 178 ? 4.007 12.658 -2.195 1.00 95.75 178 GLU A CA 1
ATOM 1466 C C . GLU A 1 178 ? 2.882 13.580 -1.687 1.00 95.75 178 GLU A C 1
ATOM 1468 O O . GLU A 1 178 ? 2.177 13.204 -0.749 1.00 95.75 178 GLU A O 1
ATOM 1473 N N . VAL A 1 179 ? 2.640 14.722 -2.344 1.00 96.25 179 VAL A N 1
ATOM 1474 C CA . VAL A 1 179 ? 1.492 15.603 -2.059 1.00 96.25 179 VAL A CA 1
ATOM 1475 C C . VAL A 1 179 ? 0.163 14.918 -2.399 1.00 96.25 179 VAL A C 1
ATOM 1477 O O . VAL A 1 179 ? -0.734 14.887 -1.556 1.00 96.25 179 VAL A O 1
ATOM 1480 N N . ILE A 1 180 ? 0.042 14.312 -3.586 1.00 94.06 180 ILE A N 1
ATOM 1481 C CA . ILE A 1 180 ? -1.170 13.591 -4.026 1.00 94.06 180 ILE A CA 1
ATOM 1482 C C . ILE A 1 180 ? -1.490 12.427 -3.076 1.00 94.06 180 ILE A C 1
ATOM 1484 O O . ILE A 1 180 ? -2.623 12.273 -2.612 1.00 94.06 180 ILE A O 1
ATOM 1488 N N . HIS A 1 181 ? -0.475 11.635 -2.724 1.00 94.06 181 HIS A N 1
ATOM 1489 C CA . HIS A 1 181 ? -0.606 10.554 -1.752 1.00 94.06 181 HIS A CA 1
ATOM 1490 C C . HIS A 1 181 ? -0.991 11.074 -0.360 1.00 94.06 181 HIS A C 1
ATOM 1492 O O . HIS A 1 181 ? -1.822 10.469 0.318 1.00 94.06 181 HIS A O 1
ATOM 1498 N N . GLY A 1 182 ? -0.407 12.198 0.067 1.00 93.25 182 GLY A N 1
ATOM 1499 C CA . GLY A 1 182 ? -0.729 12.856 1.331 1.00 93.25 182 GLY A CA 1
ATOM 1500 C C . GLY A 1 182 ? -2.191 13.295 1.415 1.00 93.25 182 GLY A C 1
ATOM 1501 O O . GLY A 1 182 ? -2.806 13.113 2.466 1.00 93.25 182 GLY A O 1
ATOM 1502 N N . ALA A 1 183 ? -2.748 13.794 0.309 1.00 93.31 183 ALA A N 1
ATOM 1503 C CA . ALA A 1 183 ? -4.150 14.187 0.209 1.00 93.31 183 ALA A CA 1
ATOM 1504 C C . ALA A 1 183 ? -5.104 12.981 0.266 1.00 93.31 183 ALA A C 1
ATOM 1506 O O . ALA A 1 183 ? -6.127 13.052 0.940 1.00 93.31 183 ALA A O 1
ATOM 1507 N N . ASN A 1 184 ? -4.765 11.862 -0.390 1.00 89.31 184 ASN A N 1
ATOM 1508 C CA . ASN A 1 184 ? -5.636 10.682 -0.481 1.00 89.31 184 ASN A CA 1
ATOM 1509 C C . ASN A 1 184 ? -4.874 9.355 -0.297 1.00 89.31 184 ASN A C 1
ATOM 1511 O O . ASN A 1 184 ? -4.621 8.610 -1.248 1.00 89.31 184 ASN A O 1
ATOM 1515 N N . LYS A 1 185 ? -4.559 9.017 0.962 1.00 89.50 185 LYS A N 1
ATOM 1516 C CA . LYS A 1 185 ? -3.792 7.805 1.334 1.00 89.50 185 LYS A CA 1
ATOM 1517 C C . LYS A 1 185 ? -4.501 6.480 1.027 1.00 89.50 185 LYS A C 1
ATOM 1519 O O . LYS A 1 185 ? -3.840 5.445 0.911 1.00 89.50 185 LYS A O 1
ATOM 1524 N N . SER A 1 186 ? -5.833 6.498 0.957 1.00 87.50 186 SER A N 1
ATOM 1525 C CA . SER A 1 186 ? -6.662 5.327 0.646 1.00 87.50 186 SER A CA 1
ATOM 1526 C C . SER A 1 186 ? -6.591 4.941 -0.831 1.00 87.50 186 SER A C 1
ATOM 1528 O O . SER A 1 186 ? -6.643 3.755 -1.135 1.00 87.50 186 SER A O 1
ATOM 1530 N N . ILE A 1 187 ? -6.417 5.921 -1.722 1.00 91.00 187 ILE A N 1
ATOM 1531 C CA . ILE A 1 187 ? -6.487 5.747 -3.180 1.00 91.00 187 ILE A CA 1
ATOM 1532 C C . ILE A 1 187 ? -5.099 5.507 -3.769 1.00 91.00 187 ILE A C 1
ATOM 1534 O O . ILE A 1 187 ? -4.884 4.534 -4.488 1.00 91.00 187 ILE A O 1
ATOM 1538 N N . TYR A 1 188 ? -4.137 6.370 -3.437 1.00 93.44 188 TYR A N 1
ATOM 1539 C CA . TYR A 1 188 ? -2.818 6.338 -4.061 1.00 93.44 188 TYR A CA 1
ATOM 1540 C C . TYR A 1 188 ? -1.806 5.586 -3.192 1.00 93.44 188 TYR A C 1
ATOM 1542 O O . TYR A 1 188 ? -1.718 5.837 -1.984 1.00 93.44 188 TYR A O 1
ATOM 1550 N N . PRO A 1 189 ? -1.010 4.663 -3.756 1.00 94.56 189 PRO A N 1
ATOM 1551 C CA . PRO A 1 189 ? 0.081 4.029 -3.031 1.00 94.56 189 PRO A CA 1
ATOM 1552 C C . PRO A 1 189 ? 1.229 5.010 -2.751 1.00 94.56 189 PRO A C 1
ATOM 1554 O O . PRO A 1 189 ? 1.445 6.001 -3.450 1.00 94.56 189 PRO A O 1
ATOM 1557 N N . CYS A 1 190 ? 1.993 4.719 -1.699 1.00 94.12 190 CYS A N 1
ATOM 1558 C CA . CYS A 1 190 ? 3.161 5.514 -1.347 1.00 94.12 190 CYS A CA 1
ATOM 1559 C C . CYS A 1 190 ? 4.288 5.334 -2.378 1.00 94.12 190 CYS A C 1
ATOM 1561 O O . CYS A 1 190 ? 4.404 4.297 -3.034 1.00 94.12 190 CYS A O 1
ATOM 1563 N N . TYR A 1 191 ? 5.171 6.331 -2.477 1.00 95.81 191 TYR A N 1
ATOM 1564 C CA . TYR A 1 191 ? 6.239 6.352 -3.483 1.00 95.81 191 TYR A CA 1
ATOM 1565 C C . TYR A 1 191 ? 7.196 5.149 -3.403 1.00 95.81 191 TYR A C 1
ATOM 1567 O O . TYR A 1 191 ? 7.763 4.737 -4.410 1.00 95.81 191 TYR A O 1
ATOM 1575 N N . SER A 1 192 ? 7.375 4.537 -2.228 1.00 96.19 192 SER A N 1
ATOM 1576 C CA . SER A 1 192 ? 8.222 3.344 -2.092 1.00 96.19 192 SER A CA 1
ATOM 1577 C C . SER A 1 192 ? 7.688 2.144 -2.881 1.00 96.19 192 SER A C 1
ATOM 1579 O O . SER A 1 192 ? 8.487 1.360 -3.390 1.00 96.19 192 SER A O 1
ATOM 1581 N N . LEU A 1 193 ? 6.364 2.018 -3.030 1.00 95.62 193 LEU A N 1
ATOM 1582 C CA . LEU A 1 193 ? 5.742 0.990 -3.866 1.00 95.62 193 LEU A CA 1
ATOM 1583 C C . LEU A 1 193 ? 5.928 1.300 -5.354 1.00 95.62 193 LEU A C 1
ATOM 1585 O O . LEU A 1 193 ? 6.321 0.407 -6.099 1.00 95.62 193 LEU A O 1
ATOM 1589 N N . LEU A 1 194 ? 5.771 2.565 -5.763 1.00 95.38 194 LEU A N 1
ATOM 1590 C CA . LEU A 1 194 ? 6.075 2.991 -7.136 1.00 95.38 194 LEU A CA 1
ATOM 1591 C C . LEU A 1 194 ? 7.539 2.733 -7.479 1.00 95.38 194 LEU A C 1
ATOM 1593 O O . LEU A 1 194 ? 7.840 2.229 -8.551 1.00 95.38 194 LEU A O 1
ATOM 1597 N N . LYS A 1 195 ? 8.466 3.028 -6.562 1.00 95.62 195 LYS A N 1
ATOM 1598 C CA . LYS A 1 195 ? 9.895 2.762 -6.763 1.00 95.62 195 LYS A CA 1
ATOM 1599 C C . LYS A 1 195 ? 10.160 1.274 -7.009 1.00 95.62 195 LYS A C 1
ATOM 1601 O O . LYS A 1 195 ? 10.968 0.945 -7.869 1.00 95.62 195 LYS A O 1
ATOM 1606 N N . LYS A 1 196 ? 9.476 0.377 -6.290 1.00 96.06 196 LYS A N 1
ATOM 1607 C CA . LYS A 1 196 ? 9.570 -1.071 -6.539 1.00 96.06 196 LYS A CA 1
ATOM 1608 C C . LYS A 1 196 ? 9.030 -1.437 -7.922 1.00 96.06 196 LYS A C 1
ATOM 1610 O O . LYS A 1 196 ? 9.718 -2.150 -8.642 1.00 96.06 196 LYS A O 1
ATOM 1615 N N . ALA A 1 197 ? 7.869 -0.905 -8.305 1.00 94.88 197 ALA A N 1
ATOM 1616 C CA . ALA A 1 197 ? 7.295 -1.124 -9.632 1.00 94.88 197 ALA A CA 1
ATOM 1617 C C . ALA A 1 197 ? 8.217 -0.595 -10.750 1.00 94.88 197 ALA A C 1
ATOM 1619 O O . ALA A 1 197 ? 8.470 -1.305 -11.717 1.00 94.88 197 ALA A O 1
ATOM 1620 N N . LYS A 1 198 ? 8.820 0.593 -10.575 1.00 94.56 198 LYS A N 1
ATOM 1621 C CA . LYS A 1 198 ? 9.838 1.147 -11.489 1.00 94.56 198 LYS A CA 1
ATOM 1622 C C . LYS A 1 198 ? 11.021 0.207 -11.636 1.00 94.56 198 LYS A C 1
ATOM 1624 O O . LYS A 1 198 ? 11.439 -0.074 -12.749 1.00 94.56 198 LYS A O 1
ATOM 1629 N N . ASN A 1 199 ? 11.532 -0.305 -10.519 1.00 94.06 199 ASN A N 1
ATOM 1630 C CA . ASN A 1 199 ? 12.672 -1.212 -10.535 1.00 94.06 199 ASN A CA 1
ATOM 1631 C C . ASN A 1 199 ? 12.376 -2.514 -11.293 1.00 94.06 199 ASN A C 1
ATOM 1633 O O . ASN A 1 199 ? 13.260 -3.043 -11.951 1.00 94.06 199 ASN A O 1
ATOM 1637 N N . GLN A 1 200 ? 11.136 -3.006 -11.243 1.00 92.88 200 GLN A N 1
ATOM 1638 C CA . GLN A 1 200 ? 10.708 -4.183 -12.006 1.00 92.88 200 GLN A CA 1
ATOM 1639 C C . GLN A 1 200 ? 10.594 -3.921 -13.520 1.00 92.88 200 GLN A C 1
ATOM 1641 O O . GLN A 1 200 ? 10.482 -4.871 -14.296 1.00 92.88 200 GLN A O 1
ATOM 1646 N N . CYS A 1 201 ? 10.590 -2.656 -13.953 1.00 92.00 201 CYS A N 1
ATOM 1647 C CA . CYS A 1 201 ? 10.591 -2.273 -15.366 1.00 92.00 201 CYS A CA 1
ATOM 1648 C C . CYS A 1 201 ? 11.995 -2.238 -15.985 1.00 92.00 201 CYS A C 1
ATOM 1650 O O . CYS A 1 201 ? 12.084 -2.076 -17.197 1.00 92.00 201 CYS A O 1
ATOM 1652 N N . TYR A 1 202 ? 13.068 -2.367 -15.201 1.00 92.19 202 TYR A N 1
ATOM 1653 C CA . TYR A 1 202 ? 14.430 -2.388 -15.736 1.00 92.19 202 TYR A CA 1
ATOM 1654 C C . TYR A 1 202 ? 14.918 -3.828 -15.955 1.00 92.19 202 TYR A C 1
ATOM 1656 O O . TYR A 1 202 ? 14.545 -4.713 -15.173 1.00 92.19 202 TYR A O 1
ATOM 1664 N N . PRO A 1 203 ? 15.752 -4.070 -16.986 1.00 92.25 203 PRO A N 1
ATOM 1665 C CA . PRO A 1 203 ? 16.456 -5.338 -17.155 1.00 92.25 203 PRO A CA 1
ATOM 1666 C C . PRO A 1 203 ? 17.465 -5.563 -16.016 1.00 92.25 203 PRO A C 1
ATOM 1668 O O . PRO A 1 203 ? 17.630 -4.721 -15.127 1.00 92.25 203 PRO A O 1
ATOM 1671 N N . ASN A 1 204 ? 18.114 -6.730 -16.004 1.00 91.31 204 ASN A N 1
ATOM 1672 C CA . ASN A 1 204 ? 19.059 -7.095 -14.949 1.00 91.31 204 ASN A CA 1
ATOM 1673 C C . ASN A 1 204 ? 20.158 -6.024 -14.801 1.00 91.31 204 ASN A C 1
ATOM 1675 O O . ASN A 1 204 ? 20.721 -5.555 -15.781 1.00 91.31 204 ASN A O 1
ATOM 1679 N N . ALA A 1 205 ? 20.510 -5.655 -13.569 1.00 90.81 205 ALA A N 1
ATOM 1680 C CA . ALA A 1 205 ? 21.533 -4.640 -13.317 1.00 90.81 205 ALA A CA 1
ATOM 1681 C C . ALA A 1 205 ? 22.905 -5.011 -13.911 1.00 90.81 205 ALA A C 1
ATOM 1683 O O . ALA A 1 205 ? 23.672 -4.125 -14.266 1.00 90.81 205 ALA A O 1
ATOM 1684 N N . GLN A 1 206 ? 23.203 -6.308 -14.039 1.00 91.94 206 GLN A N 1
ATOM 1685 C CA . GLN A 1 206 ?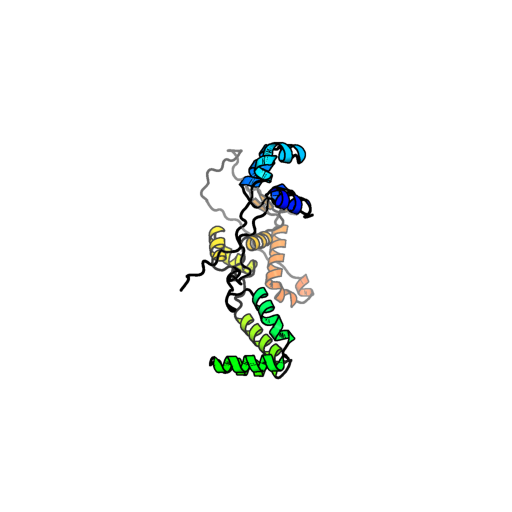 24.445 -6.795 -14.650 1.00 91.94 206 GLN A CA 1
ATOM 1686 C C . GLN A 1 206 ? 24.508 -6.559 -16.163 1.00 91.94 206 GLN A C 1
ATOM 1688 O O . GLN A 1 206 ? 25.600 -6.444 -16.707 1.00 91.94 206 GLN A O 1
ATOM 1693 N N . SER A 1 207 ? 23.356 -6.460 -16.831 1.00 91.94 207 SER A N 1
ATOM 1694 C CA . SER A 1 207 ? 23.278 -6.243 -18.275 1.00 91.94 207 SER A CA 1
ATOM 1695 C C . SER A 1 207 ? 23.265 -4.759 -18.650 1.00 91.94 207 SER A C 1
ATOM 1697 O O . SER A 1 207 ? 23.088 -4.436 -19.820 1.00 91.94 207 SER A O 1
ATOM 1699 N N . ILE A 1 208 ? 23.395 -3.852 -17.673 1.00 93.75 208 ILE A N 1
ATOM 1700 C CA . ILE A 1 208 ? 23.398 -2.399 -17.866 1.00 93.75 208 ILE A CA 1
ATOM 1701 C C . ILE A 1 208 ? 24.790 -1.869 -17.524 1.00 93.75 208 ILE A C 1
ATOM 1703 O O . ILE A 1 208 ? 25.242 -1.984 -16.384 1.00 93.75 208 ILE A O 1
ATOM 1707 N N . ARG A 1 209 ? 25.450 -1.218 -18.486 1.00 93.81 209 ARG A N 1
ATOM 1708 C CA . ARG A 1 209 ? 26.720 -0.519 -18.265 1.00 93.81 209 ARG A CA 1
ATOM 1709 C C . ARG A 1 209 ? 26.527 0.974 -18.479 1.00 93.81 209 ARG A C 1
ATOM 1711 O O . ARG A 1 209 ? 26.126 1.410 -19.553 1.00 93.81 209 ARG A O 1
ATOM 1718 N N . VAL A 1 210 ? 26.835 1.763 -17.453 1.00 91.75 210 VAL A N 1
ATOM 1719 C CA . VAL A 1 210 ? 26.793 3.229 -17.513 1.00 91.75 210 VAL A CA 1
ATOM 1720 C C . VAL A 1 210 ? 28.189 3.763 -17.234 1.00 91.75 210 VAL A C 1
ATOM 1722 O O . VAL A 1 210 ? 28.777 3.467 -16.197 1.00 91.75 210 VAL A O 1
ATOM 1725 N N . THR A 1 211 ? 28.710 4.540 -18.175 1.00 88.50 211 THR A N 1
ATOM 1726 C CA . THR A 1 211 ? 29.961 5.293 -18.067 1.00 88.50 211 THR A CA 1
ATOM 1727 C C . THR A 1 211 ? 29.658 6.792 -18.157 1.00 88.50 211 THR A C 1
ATOM 1729 O O . THR A 1 211 ? 28.504 7.190 -18.315 1.00 88.50 211 THR A O 1
ATOM 1732 N N . GLU A 1 212 ? 30.675 7.648 -18.055 1.00 84.06 212 GLU A N 1
ATOM 1733 C CA . GLU A 1 212 ? 30.486 9.101 -18.171 1.00 84.06 212 GLU A CA 1
ATOM 1734 C C . GLU A 1 212 ? 29.982 9.538 -19.553 1.00 84.06 212 GLU A C 1
ATOM 1736 O O . GLU A 1 212 ? 29.309 10.562 -19.667 1.00 84.06 212 GLU A O 1
ATOM 1741 N N . THR A 1 213 ? 30.308 8.775 -20.600 1.00 83.81 213 THR A N 1
ATOM 1742 C CA . THR A 1 213 ? 30.063 9.150 -22.000 1.00 83.81 213 THR A CA 1
ATOM 1743 C C . THR A 1 213 ? 29.050 8.257 -22.703 1.00 83.81 213 THR A C 1
ATOM 1745 O O . THR A 1 213 ? 28.506 8.658 -23.730 1.00 83.81 213 THR A O 1
ATOM 1748 N N . CYS A 1 214 ? 28.774 7.063 -22.176 1.00 86.75 214 CYS A N 1
ATOM 1749 C CA . CYS A 1 214 ? 27.810 6.144 -22.767 1.00 86.75 214 CYS A CA 1
ATOM 1750 C C . CYS A 1 214 ? 26.997 5.384 -21.718 1.00 86.75 214 CYS A C 1
ATOM 1752 O O . CYS A 1 214 ? 27.453 5.098 -20.612 1.00 86.75 214 CYS A O 1
ATOM 1754 N N . SER A 1 215 ? 25.789 5.001 -22.111 1.00 89.50 215 SER A N 1
ATOM 1755 C CA . SER A 1 215 ? 24.980 4.009 -21.417 1.00 89.50 215 SER A CA 1
ATOM 1756 C C . SER A 1 215 ? 24.578 2.950 -22.425 1.00 89.50 215 SER A C 1
ATOM 1758 O O . SER A 1 215 ? 24.008 3.285 -23.464 1.00 89.50 215 SER A O 1
ATOM 1760 N N . GLU A 1 216 ? 24.845 1.693 -22.119 1.00 93.06 216 GLU A N 1
ATOM 1761 C CA . GLU A 1 216 ? 24.481 0.574 -22.974 1.00 93.06 216 GLU A CA 1
ATOM 1762 C C . GLU A 1 216 ? 23.821 -0.535 -22.163 1.00 93.06 216 GLU A C 1
ATOM 1764 O O . GLU A 1 216 ? 24.024 -0.674 -20.952 1.00 93.06 216 GLU A O 1
ATOM 1769 N N . VAL A 1 217 ? 22.998 -1.308 -22.859 1.00 94.06 217 VAL A N 1
ATOM 1770 C CA . VAL A 1 217 ? 22.299 -2.464 -22.320 1.00 94.06 217 VAL A CA 1
ATOM 1771 C C . VAL A 1 217 ? 22.515 -3.616 -23.284 1.00 94.06 217 VAL A C 1
ATOM 1773 O O . VAL A 1 217 ? 22.438 -3.424 -24.497 1.00 94.06 217 VAL A O 1
ATOM 1776 N N . GLU A 1 218 ? 22.776 -4.804 -22.751 1.00 95.50 218 GLU A N 1
ATOM 1777 C CA . GLU A 1 218 ? 22.864 -6.020 -23.554 1.00 95.50 218 GLU A CA 1
ATOM 1778 C C . GLU A 1 218 ? 21.551 -6.259 -24.312 1.00 95.50 218 GLU A C 1
ATOM 1780 O O . GLU A 1 218 ? 20.469 -6.301 -23.715 1.00 95.50 218 GLU A O 1
ATOM 1785 N N . LEU A 1 219 ? 21.645 -6.422 -25.634 1.00 93.69 219 LEU A N 1
ATOM 1786 C CA . LEU A 1 219 ? 20.471 -6.528 -26.499 1.00 93.69 219 LEU A CA 1
ATOM 1787 C C . LEU A 1 219 ? 19.590 -7.726 -26.127 1.00 93.69 219 LEU A C 1
ATOM 1789 O O . LEU A 1 219 ? 18.373 -7.571 -26.035 1.00 93.69 219 LEU A O 1
ATOM 1793 N N . GLN A 1 220 ? 20.190 -8.890 -25.861 1.00 93.69 220 GLN A N 1
ATOM 1794 C CA . GLN A 1 220 ? 19.441 -10.090 -25.487 1.00 93.69 220 GLN A CA 1
ATOM 1795 C C . GLN A 1 220 ? 18.668 -9.873 -24.182 1.00 93.69 220 GLN A C 1
ATOM 1797 O O . GLN A 1 220 ? 17.459 -10.088 -24.134 1.00 93.69 220 GLN A O 1
ATOM 1802 N N . ALA A 1 221 ? 19.328 -9.327 -23.157 1.00 93.88 221 ALA A N 1
ATOM 1803 C CA . ALA A 1 221 ? 18.689 -9.022 -21.880 1.00 93.88 221 ALA A CA 1
ATOM 1804 C C . ALA A 1 221 ? 17.538 -8.007 -22.014 1.00 93.88 221 ALA A C 1
ATOM 1806 O O . ALA A 1 221 ? 16.538 -8.102 -21.297 1.00 93.88 221 ALA A O 1
ATOM 1807 N N . LEU A 1 222 ? 17.656 -7.039 -22.931 1.00 94.44 222 LEU A N 1
ATOM 1808 C CA . LEU A 1 222 ? 16.592 -6.078 -23.226 1.00 94.44 222 LEU A CA 1
ATOM 1809 C C . LEU A 1 222 ? 15.392 -6.743 -23.917 1.00 94.44 222 LEU A C 1
ATOM 1811 O O . LEU A 1 222 ? 14.247 -6.493 -23.528 1.00 94.44 222 LEU A O 1
ATOM 1815 N N . LEU A 1 223 ? 15.639 -7.582 -24.926 1.00 95.06 223 LEU A N 1
ATOM 1816 C CA . LEU A 1 223 ? 14.589 -8.289 -25.663 1.00 95.06 223 LEU A CA 1
ATOM 1817 C C . LEU A 1 223 ? 13.870 -9.310 -24.775 1.00 95.06 223 LEU A C 1
ATOM 1819 O O . LEU A 1 223 ? 12.640 -9.316 -24.747 1.00 95.06 223 LEU A O 1
ATOM 1823 N N . ASP A 1 224 ? 14.606 -10.085 -23.977 1.00 94.12 224 ASP A N 1
ATOM 1824 C CA . ASP A 1 224 ? 14.046 -11.054 -23.029 1.00 94.12 224 ASP A CA 1
ATOM 1825 C C . ASP A 1 224 ? 13.169 -10.365 -21.980 1.00 94.12 224 ASP A C 1
ATOM 1827 O O . ASP A 1 224 ? 12.052 -10.804 -21.684 1.00 94.12 224 ASP A O 1
ATOM 1831 N N . HIS A 1 225 ? 13.642 -9.239 -21.432 1.00 95.00 225 HIS A N 1
ATOM 1832 C CA . HIS A 1 225 ? 12.869 -8.459 -20.467 1.00 95.00 225 HIS A CA 1
ATOM 1833 C C . HIS A 1 225 ? 11.596 -7.881 -21.096 1.00 95.00 225 HIS A C 1
ATOM 1835 O O . HIS A 1 225 ? 10.520 -7.962 -20.494 1.00 95.00 225 HIS A O 1
ATOM 1841 N N . THR A 1 226 ? 11.692 -7.376 -22.328 1.00 94.38 226 THR A N 1
ATOM 1842 C CA . THR A 1 226 ? 10.547 -6.861 -23.090 1.00 94.38 226 THR A CA 1
ATOM 1843 C C . THR A 1 226 ? 9.521 -7.963 -23.355 1.00 94.38 226 THR A C 1
ATOM 1845 O O . THR A 1 226 ? 8.337 -7.776 -23.068 1.00 94.38 226 THR A O 1
ATOM 1848 N N . ALA A 1 227 ? 9.961 -9.137 -23.818 1.00 93.62 227 ALA A N 1
ATOM 1849 C CA . ALA A 1 227 ? 9.102 -10.295 -24.052 1.00 93.62 227 ALA A CA 1
ATOM 1850 C C . ALA A 1 227 ? 8.380 -10.733 -22.768 1.00 93.62 227 ALA A C 1
ATOM 1852 O O . ALA A 1 227 ? 7.164 -10.920 -22.766 1.00 93.62 227 ALA A O 1
ATOM 1853 N N . LEU A 1 228 ? 9.098 -10.809 -21.643 1.00 93.31 228 LEU A N 1
ATOM 1854 C CA . LEU A 1 228 ? 8.534 -11.180 -20.344 1.00 93.31 228 LEU A CA 1
ATOM 1855 C C . LEU A 1 228 ? 7.493 -10.167 -19.847 1.00 93.31 228 LEU A C 1
ATOM 1857 O O . LEU A 1 228 ? 6.475 -10.543 -19.260 1.00 93.31 228 LEU A O 1
ATOM 1861 N N . ARG A 1 229 ? 7.732 -8.870 -20.063 1.00 92.94 229 ARG A N 1
ATOM 1862 C CA . ARG A 1 229 ? 6.782 -7.803 -19.714 1.00 92.94 229 ARG A CA 1
ATOM 1863 C C . ARG A 1 229 ? 5.519 -7.869 -20.568 1.00 92.94 229 ARG A C 1
ATOM 1865 O O . ARG A 1 229 ? 4.431 -7.739 -20.010 1.00 92.94 229 ARG A O 1
ATOM 1872 N N . LEU A 1 230 ? 5.657 -8.102 -21.873 1.00 92.31 230 LEU A N 1
ATOM 1873 C CA . LEU A 1 230 ? 4.522 -8.296 -22.776 1.00 92.31 230 LEU A CA 1
ATOM 1874 C C . LEU A 1 230 ? 3.719 -9.535 -22.382 1.00 92.31 230 LEU A C 1
ATOM 1876 O O . LEU A 1 230 ? 2.510 -9.426 -22.204 1.00 92.31 230 LEU A O 1
ATOM 1880 N N . TYR A 1 231 ? 4.389 -10.665 -22.131 1.00 90.69 231 TYR A N 1
ATOM 1881 C CA . TYR A 1 231 ? 3.749 -11.899 -21.671 1.00 90.69 231 TYR A CA 1
ATOM 1882 C C . TYR A 1 231 ? 2.873 -11.662 -20.439 1.00 90.69 231 TYR A C 1
ATOM 1884 O O . TYR A 1 231 ? 1.730 -12.097 -20.408 1.00 90.69 231 TYR A O 1
ATOM 1892 N N . LYS A 1 232 ? 3.370 -10.923 -19.438 1.00 89.25 232 LYS A N 1
ATOM 1893 C CA . LYS A 1 232 ? 2.588 -10.588 -18.234 1.00 89.25 232 LYS A CA 1
ATOM 1894 C C . LYS A 1 232 ? 1.341 -9.761 -18.537 1.00 89.25 232 LYS A C 1
ATOM 1896 O O . LYS A 1 232 ? 0.337 -9.927 -17.857 1.00 89.25 232 LYS A O 1
ATOM 1901 N N . TYR A 1 233 ? 1.417 -8.857 -19.509 1.00 87.44 233 TYR A N 1
ATOM 1902 C CA . TYR A 1 233 ? 0.300 -7.991 -19.877 1.00 87.44 233 TYR A CA 1
ATOM 1903 C C . TYR A 1 233 ? -0.787 -8.749 -20.648 1.00 87.44 233 TYR A C 1
ATOM 1905 O O . TYR A 1 233 ? -1.969 -8.546 -20.395 1.00 87.44 233 TYR A O 1
ATOM 1913 N N . VAL A 1 234 ? -0.394 -9.658 -21.543 1.00 90.25 234 VAL A N 1
ATOM 1914 C CA . VAL A 1 234 ? -1.322 -10.473 -22.344 1.00 90.25 234 VAL A CA 1
ATOM 1915 C C . VAL A 1 234 ? -1.498 -11.896 -21.803 1.00 90.25 234 VAL A C 1
ATOM 1917 O O . VAL A 1 234 ? -1.940 -12.776 -22.539 1.00 90.25 234 VAL A O 1
ATOM 1920 N N . ALA A 1 235 ? -1.161 -12.140 -20.533 1.00 89.06 235 ALA A N 1
ATOM 1921 C CA . ALA A 1 235 ? -1.102 -13.483 -19.950 1.00 89.06 235 ALA A CA 1
ATOM 1922 C C . ALA A 1 235 ? -2.421 -14.246 -20.121 1.00 89.06 235 ALA A C 1
ATOM 1924 O O . ALA A 1 235 ? -2.405 -15.388 -20.566 1.00 89.06 235 ALA A O 1
ATOM 1925 N N . GLU A 1 236 ? -3.556 -13.586 -19.875 1.00 88.06 236 GLU A N 1
ATOM 1926 C CA . GLU A 1 236 ? -4.891 -14.176 -20.040 1.00 88.06 236 GLU A CA 1
ATOM 1927 C C . GLU A 1 236 ? -5.142 -14.654 -21.479 1.00 88.06 236 GLU A C 1
ATOM 1929 O O . GLU A 1 236 ? -5.702 -15.725 -21.690 1.00 88.06 236 GLU A O 1
ATOM 1934 N N . VAL A 1 237 ? -4.680 -13.898 -22.480 1.00 88.25 237 VAL A N 1
ATOM 1935 C CA . VAL A 1 237 ? -4.814 -14.269 -23.896 1.00 88.25 237 VAL A CA 1
ATOM 1936 C C . VAL A 1 237 ? -3.874 -15.424 -24.225 1.00 88.25 237 VAL A C 1
ATOM 1938 O O . VAL A 1 237 ? -4.296 -16.410 -24.824 1.00 88.25 237 VAL A O 1
ATOM 1941 N N . ILE A 1 238 ? -2.615 -15.349 -23.790 1.00 86.25 238 ILE A N 1
ATOM 1942 C CA . ILE A 1 238 ? -1.631 -16.403 -24.056 1.00 86.25 238 ILE A CA 1
ATOM 1943 C C . ILE A 1 238 ? -2.051 -17.718 -23.395 1.00 86.25 238 ILE A C 1
ATOM 1945 O O . ILE A 1 238 ? -1.859 -18.783 -23.976 1.00 86.25 238 ILE A O 1
ATOM 1949 N N . GLU A 1 239 ? -2.655 -17.681 -22.208 1.00 87.88 239 GLU A N 1
ATOM 1950 C CA . GLU A 1 239 ? -3.141 -18.880 -21.525 1.00 87.88 239 GLU A CA 1
ATOM 1951 C C . GLU A 1 239 ? -4.179 -19.643 -22.357 1.00 87.88 239 GLU A C 1
ATOM 1953 O O . GLU A 1 239 ? -4.131 -20.876 -22.358 1.00 87.88 239 GLU A O 1
ATOM 1958 N N . THR A 1 240 ? -5.010 -18.941 -23.139 1.00 90.06 240 THR A N 1
ATOM 1959 C CA . THR A 1 240 ? -6.002 -19.551 -24.045 1.00 90.06 240 THR A CA 1
ATOM 1960 C C . THR A 1 240 ? -5.410 -20.198 -25.300 1.00 90.06 240 THR A C 1
ATOM 1962 O O . THR A 1 240 ? -6.078 -21.026 -25.917 1.00 90.06 240 THR A O 1
ATOM 1965 N N . CYS A 1 241 ? -4.165 -19.880 -25.665 1.00 88.38 241 CYS A N 1
ATOM 1966 C CA . CYS A 1 241 ? -3.496 -20.474 -26.822 1.00 88.38 241 CYS A CA 1
ATOM 1967 C C . CYS A 1 241 ? -3.128 -21.948 -26.583 1.00 88.38 241 CYS A C 1
ATOM 1969 O O . CYS A 1 241 ? -2.766 -22.364 -25.471 1.00 88.38 241 CYS A O 1
ATOM 1971 N N . SER A 1 242 ? -3.151 -22.729 -27.662 1.00 91.31 242 SER A N 1
ATOM 1972 C CA . SER A 1 242 ? -2.695 -24.118 -27.688 1.00 91.31 242 SER A CA 1
ATOM 1973 C C . SER A 1 242 ? -1.192 -24.234 -27.400 1.00 91.31 242 SER A C 1
ATOM 1975 O O . SER A 1 242 ? -0.435 -23.260 -27.435 1.00 91.31 242 SER A O 1
ATOM 1977 N N . HIS A 1 243 ? -0.733 -25.448 -27.087 1.00 89.25 243 HIS A N 1
ATOM 1978 C CA . HIS A 1 243 ? 0.684 -25.668 -26.801 1.00 89.25 243 HIS A CA 1
ATOM 1979 C C . HIS A 1 243 ? 1.579 -25.400 -28.021 1.00 89.25 243 HIS A C 1
ATOM 1981 O O . HIS A 1 243 ? 2.661 -24.842 -27.866 1.00 89.25 243 HIS A O 1
ATOM 1987 N N . GLU A 1 244 ? 1.104 -25.744 -29.218 1.00 89.62 244 GLU A N 1
ATOM 1988 C CA . GLU A 1 244 ? 1.827 -25.548 -30.476 1.00 89.62 244 GLU A CA 1
ATOM 1989 C C . GLU A 1 244 ? 1.968 -24.060 -30.827 1.00 89.62 244 GLU A C 1
ATOM 1991 O O . GLU A 1 244 ? 3.052 -23.603 -31.183 1.00 89.62 244 GLU A O 1
ATOM 1996 N N . GLU A 1 245 ? 0.916 -23.263 -30.622 1.00 88.12 245 GLU A N 1
ATOM 1997 C CA . GLU A 1 245 ? 0.978 -21.807 -30.813 1.00 88.12 245 GLU A CA 1
ATOM 1998 C C . GLU A 1 245 ? 1.973 -21.147 -29.855 1.00 88.12 245 GLU A C 1
ATOM 2000 O O . GLU A 1 245 ? 2.717 -20.260 -30.263 1.00 88.12 245 GLU A O 1
ATOM 2005 N N . LYS A 1 246 ? 2.035 -21.609 -28.598 1.00 86.94 246 LYS A N 1
ATOM 2006 C CA . LYS A 1 246 ? 2.999 -21.112 -27.601 1.00 86.94 246 LYS A CA 1
ATOM 2007 C C . LYS A 1 246 ? 4.447 -21.400 -27.998 1.00 86.94 246 LYS A C 1
ATOM 2009 O O . LYS A 1 246 ? 5.311 -20.568 -27.744 1.00 86.94 246 LYS A O 1
ATOM 2014 N N . GLN A 1 247 ? 4.716 -22.557 -28.607 1.00 88.69 247 GLN A N 1
ATOM 2015 C CA . GLN A 1 247 ? 6.062 -22.931 -29.061 1.00 88.69 247 GLN A CA 1
ATOM 2016 C C . GLN A 1 247 ? 6.512 -22.138 -30.294 1.00 88.69 247 GLN A C 1
ATOM 2018 O O . GLN A 1 247 ? 7.704 -21.897 -30.458 1.00 88.69 247 GLN A O 1
ATOM 2023 N N . ASN A 1 248 ? 5.567 -21.696 -31.124 1.00 90.50 248 ASN A N 1
ATOM 2024 C CA . ASN A 1 248 ? 5.839 -21.002 -32.383 1.00 90.50 248 ASN A CA 1
ATOM 2025 C C . ASN A 1 248 ? 5.692 -19.471 -32.292 1.00 90.50 248 ASN A C 1
ATOM 2027 O O . ASN A 1 248 ? 5.625 -18.796 -33.321 1.00 90.50 248 ASN A O 1
ATOM 2031 N N . MET A 1 249 ? 5.617 -18.897 -31.086 1.00 89.44 249 MET A N 1
ATOM 2032 C CA . MET A 1 249 ? 5.517 -17.445 -30.922 1.00 89.44 249 MET A CA 1
ATOM 2033 C C . MET A 1 249 ? 6.808 -16.745 -31.352 1.00 89.44 249 MET A C 1
ATOM 2035 O O . MET A 1 249 ? 7.901 -17.093 -30.912 1.00 89.44 249 MET A O 1
ATOM 2039 N N . VAL A 1 250 ? 6.667 -15.697 -32.166 1.00 91.38 250 VAL A N 1
ATOM 2040 C CA . VAL A 1 250 ? 7.789 -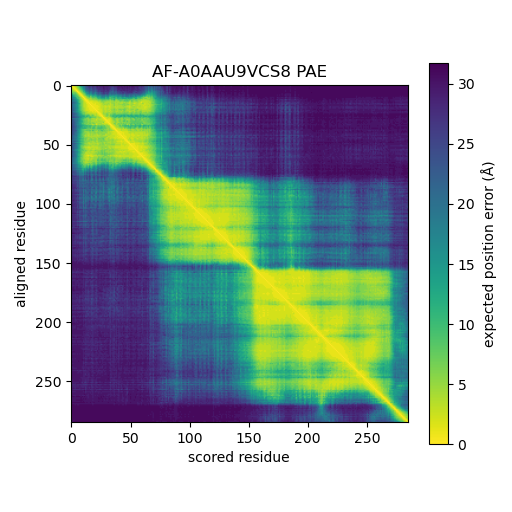14.896 -32.666 1.00 91.38 250 VAL A CA 1
ATOM 2041 C C . VAL A 1 250 ? 7.607 -13.440 -32.251 1.00 91.38 250 VAL A C 1
ATOM 2043 O O . VAL A 1 250 ? 6.597 -12.813 -32.572 1.00 91.38 250 VAL A O 1
ATOM 2046 N N . LEU A 1 251 ? 8.605 -12.881 -31.562 1.00 91.50 251 LEU A N 1
ATOM 2047 C CA . LEU A 1 251 ? 8.656 -11.454 -31.248 1.00 91.50 251 LEU A CA 1
ATOM 2048 C C . LEU A 1 251 ? 9.277 -10.687 -32.421 1.00 91.50 251 LEU A C 1
ATOM 2050 O O . LEU A 1 251 ? 10.496 -10.646 -32.583 1.00 91.50 251 LEU A O 1
ATOM 2054 N N . ILE A 1 252 ? 8.437 -10.040 -33.224 1.00 94.69 252 ILE A N 1
ATOM 2055 C CA . ILE A 1 252 ? 8.894 -9.163 -34.306 1.00 94.69 252 ILE A CA 1
ATOM 2056 C C . ILE A 1 252 ? 9.206 -7.780 -33.718 1.00 94.69 252 ILE A C 1
ATOM 2058 O O . ILE A 1 252 ? 8.313 -7.090 -33.230 1.00 94.69 252 ILE A O 1
ATOM 2062 N N . SER A 1 253 ? 10.477 -7.374 -33.773 1.00 94.44 253 SER A N 1
ATOM 2063 C CA . SER A 1 253 ? 10.968 -6.107 -33.213 1.00 94.44 253 SER A CA 1
ATOM 2064 C C . SER A 1 253 ? 11.484 -5.164 -34.302 1.00 94.44 253 SER A C 1
ATOM 2066 O O . SER A 1 253 ? 11.985 -5.602 -35.335 1.00 94.44 253 SER A O 1
ATOM 2068 N N . LYS A 1 254 ? 11.411 -3.853 -34.050 1.00 95.31 254 LYS A N 1
ATOM 2069 C CA . LYS A 1 254 ? 12.020 -2.809 -34.886 1.00 95.31 254 LYS A CA 1
ATOM 2070 C C . LYS A 1 254 ? 13.009 -2.006 -34.048 1.00 95.31 254 LYS A C 1
ATOM 2072 O O . LYS A 1 254 ? 12.707 -1.672 -32.906 1.00 95.31 254 LYS A O 1
ATOM 2077 N N . TRP A 1 255 ? 14.151 -1.654 -34.630 1.00 95.38 255 TRP A N 1
ATOM 2078 C CA . TRP A 1 255 ? 15.152 -0.799 -33.993 1.00 95.38 255 TRP A CA 1
ATOM 2079 C C . TRP A 1 255 ? 15.600 0.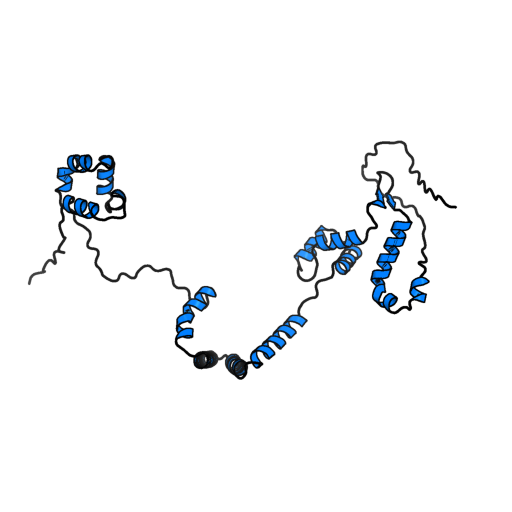327 -34.935 1.00 95.38 255 TRP A C 1
ATOM 2081 O O . TRP A 1 255 ? 15.333 0.292 -36.138 1.00 95.38 255 TRP A O 1
ATOM 2091 N N . GLY A 1 256 ? 16.238 1.349 -34.370 1.00 93.12 256 GLY A N 1
ATOM 2092 C CA . GLY A 1 256 ? 16.773 2.505 -35.083 1.00 93.12 256 GLY A CA 1
ATOM 2093 C C . GLY A 1 256 ? 17.519 3.434 -34.124 1.00 93.12 256 GLY A C 1
ATOM 2094 O O . GLY A 1 256 ? 17.435 3.266 -32.908 1.00 93.12 256 GLY A O 1
ATOM 2095 N N . CYS A 1 257 ? 18.252 4.404 -34.665 1.00 92.19 257 CYS A N 1
ATOM 2096 C CA . CYS A 1 257 ? 18.999 5.398 -33.896 1.00 92.19 257 CYS A CA 1
ATOM 2097 C C . CYS A 1 257 ? 18.827 6.774 -34.551 1.00 92.19 257 CYS A C 1
ATOM 2099 O O . CYS A 1 257 ? 18.858 6.869 -35.777 1.00 92.19 257 CYS A O 1
ATOM 2101 N N . ASP A 1 258 ? 18.632 7.812 -33.739 1.00 92.88 258 ASP A N 1
ATOM 2102 C CA . ASP A 1 258 ? 18.508 9.205 -34.172 1.00 92.88 258 ASP A CA 1
ATOM 2103 C C . ASP A 1 258 ? 19.226 10.129 -33.174 1.00 92.88 258 ASP A C 1
ATOM 2105 O O . ASP A 1 258 ? 19.381 9.786 -31.998 1.00 92.88 258 ASP A O 1
ATOM 2109 N N . GLY A 1 259 ? 19.705 11.279 -33.647 1.00 90.88 259 GLY A N 1
ATOM 2110 C CA . GLY A 1 259 ? 20.505 12.223 -32.870 1.00 90.88 259 GLY A CA 1
ATOM 2111 C C . GLY A 1 259 ? 19.725 13.482 -32.494 1.00 90.88 259 GLY A C 1
ATOM 2112 O O . GLY A 1 259 ? 19.117 14.120 -33.346 1.00 90.88 259 GLY A O 1
ATOM 2113 N N . ALA A 1 260 ? 19.811 13.901 -31.230 1.00 87.88 260 ALA A N 1
ATOM 2114 C CA . ALA A 1 260 ? 19.235 15.159 -30.753 1.00 87.88 260 ALA A CA 1
ATOM 2115 C C . ALA A 1 260 ? 20.296 16.037 -30.073 1.00 87.88 260 ALA A C 1
ATOM 2117 O O . ALA A 1 260 ? 21.190 15.536 -29.390 1.00 87.88 260 ALA A O 1
ATOM 2118 N N . GLN A 1 261 ? 20.185 17.358 -30.225 1.00 88.31 261 GLN A N 1
ATOM 2119 C CA . GLN A 1 261 ? 21.026 18.324 -29.511 1.00 88.31 261 GLN A CA 1
ATOM 2120 C C . GLN A 1 261 ? 20.369 18.709 -28.180 1.00 88.31 261 GLN A C 1
ATOM 2122 O O . GLN A 1 261 ? 19.173 18.989 -28.133 1.00 88.31 261 GLN A O 1
ATOM 2127 N N . GLN A 1 262 ? 21.147 18.718 -27.096 1.00 81.19 262 GLN A N 1
ATOM 2128 C CA . GLN A 1 262 ? 20.676 19.022 -25.740 1.00 81.19 262 GLN A CA 1
ATOM 2129 C C . GLN A 1 262 ? 21.621 20.005 -25.041 1.00 81.19 262 GLN A C 1
ATOM 2131 O O . GLN A 1 262 ? 22.825 20.031 -25.304 1.00 81.19 262 GLN A O 1
ATOM 2136 N N . SER A 1 263 ? 21.073 20.805 -24.127 1.00 85.38 263 SER A N 1
ATOM 2137 C CA . SER A 1 263 ? 21.838 21.763 -23.325 1.00 85.38 263 SER A CA 1
ATOM 2138 C C . SER A 1 263 ? 22.779 21.039 -22.359 1.00 85.38 263 SER A C 1
ATOM 2140 O O . SER A 1 263 ? 22.339 20.234 -21.540 1.00 85.38 263 SER A O 1
ATOM 2142 N N . GLN A 1 264 ? 24.076 21.346 -22.415 1.00 78.19 264 GLN A N 1
ATOM 2143 C CA . GLN A 1 264 ? 25.073 20.748 -21.524 1.00 78.19 264 GLN A CA 1
ATOM 2144 C C . GLN A 1 264 ? 25.095 21.455 -20.164 1.00 78.19 264 GLN A C 1
ATOM 2146 O O . GLN A 1 264 ? 25.149 22.684 -20.082 1.00 78.19 264 GLN A O 1
ATOM 2151 N N . TYR A 1 265 ? 25.101 20.682 -19.078 1.00 75.69 265 TYR A N 1
ATOM 2152 C CA . TYR A 1 265 ? 25.166 21.218 -17.720 1.00 75.69 265 TYR A CA 1
ATOM 2153 C C . TYR A 1 265 ? 26.550 21.002 -17.113 1.00 75.69 265 TYR A C 1
ATOM 2155 O O . TYR A 1 265 ? 26.810 19.903 -16.650 1.00 75.69 265 TYR A O 1
ATOM 2163 N N . LYS A 1 266 ? 27.404 22.042 -17.098 1.00 79.19 266 LYS A N 1
ATOM 2164 C CA . LYS A 1 266 ? 28.661 22.220 -16.314 1.00 79.19 266 LYS A CA 1
ATOM 2165 C C . LYS A 1 266 ? 29.420 20.940 -15.882 1.00 79.19 266 LYS A C 1
ATOM 2167 O O . LYS A 1 266 ? 29.987 20.898 -14.788 1.00 79.19 266 LYS A O 1
ATOM 2172 N N . GLN A 1 267 ? 29.431 19.907 -16.713 1.00 69.56 267 GLN A N 1
ATOM 2173 C CA . GLN A 1 267 ? 29.933 18.586 -16.365 1.00 69.56 267 GLN A CA 1
ATOM 2174 C C . GLN A 1 267 ? 31.439 18.609 -16.601 1.00 69.56 267 GLN A C 1
ATOM 2176 O O . GLN A 1 267 ? 31.896 19.028 -17.663 1.00 69.56 267 GLN A O 1
ATOM 2181 N N . LYS A 1 268 ? 32.220 18.249 -15.582 1.00 72.62 268 LYS A N 1
ATOM 2182 C CA . LYS A 1 268 ? 33.674 18.144 -15.707 1.00 72.62 268 LYS A CA 1
ATOM 2183 C C . LYS A 1 268 ? 33.991 16.702 -16.082 1.00 72.62 268 LYS A C 1
ATOM 2185 O O . LYS A 1 268 ? 33.752 15.825 -15.262 1.00 72.62 268 LYS A O 1
ATOM 2190 N N . PHE A 1 269 ? 34.483 16.482 -17.295 1.00 73.75 269 PHE A N 1
ATOM 2191 C CA . PHE A 1 269 ? 34.992 15.183 -17.736 1.00 73.75 269 PHE A CA 1
ATOM 2192 C C . PHE A 1 269 ? 36.496 15.109 -17.468 1.00 73.75 269 PHE A C 1
ATOM 2194 O O . PHE A 1 269 ? 37.189 16.124 -17.575 1.00 73.75 269 PHE A O 1
ATOM 2201 N N . GLU A 1 270 ? 37.010 13.926 -17.135 1.00 68.06 270 GLU A N 1
ATOM 2202 C CA . GLU A 1 270 ? 38.441 13.741 -16.848 1.00 68.06 270 GLU A CA 1
ATOM 2203 C C . GLU A 1 270 ? 39.332 13.927 -18.095 1.00 68.06 270 GLU A C 1
ATOM 2205 O O . GLU A 1 270 ? 40.496 14.297 -17.964 1.00 68.06 270 GLU A O 1
ATOM 2210 N N . ASN A 1 271 ? 38.780 13.770 -19.307 1.00 57.25 271 ASN A N 1
ATOM 2211 C CA . ASN A 1 271 ? 39.492 13.951 -20.576 1.00 57.25 271 ASN A CA 1
ATOM 2212 C C . ASN A 1 271 ? 38.790 14.972 -21.485 1.00 57.25 271 ASN A C 1
ATOM 2214 O O . ASN A 1 271 ? 37.755 14.687 -22.081 1.00 57.25 271 ASN A O 1
ATOM 2218 N N . ASN A 1 272 ? 39.405 16.141 -21.673 1.00 52.69 272 ASN A N 1
ATOM 2219 C CA . ASN A 1 272 ? 38.932 17.198 -22.584 1.00 52.69 272 ASN A CA 1
ATOM 2220 C C . ASN A 1 272 ? 39.190 16.908 -24.084 1.00 52.69 272 ASN A C 1
ATOM 2222 O O . ASN A 1 272 ? 39.026 17.791 -24.924 1.00 52.69 272 ASN A O 1
ATOM 2226 N N . THR A 1 273 ? 39.600 15.689 -24.440 1.00 50.66 273 THR A N 1
ATOM 2227 C CA . THR A 1 273 ? 39.989 15.298 -25.805 1.00 50.66 273 THR A CA 1
ATOM 2228 C C . THR A 1 273 ? 39.558 13.870 -26.118 1.00 50.66 273 THR A C 1
ATOM 2230 O O . THR A 1 273 ? 40.387 12.996 -26.349 1.00 50.66 273 THR A O 1
ATOM 2233 N N . VAL A 1 274 ? 38.255 13.604 -26.176 1.00 45.53 274 VAL A N 1
ATOM 2234 C CA . VAL A 1 274 ? 37.775 12.451 -26.948 1.00 45.53 274 VAL A CA 1
ATOM 2235 C C . VAL A 1 274 ? 36.484 12.842 -27.666 1.00 45.53 274 VAL A C 1
ATOM 2237 O O . VAL A 1 274 ? 35.507 13.181 -26.997 1.00 45.53 274 VAL A O 1
ATOM 2240 N N . PRO A 1 275 ? 36.441 12.839 -29.012 1.00 46.81 275 PRO A N 1
ATOM 2241 C CA . PRO A 1 275 ? 35.173 12.957 -29.714 1.00 46.81 275 PRO A CA 1
ATOM 2242 C C . PRO A 1 275 ? 34.308 11.745 -29.355 1.00 46.81 275 PRO A C 1
ATOM 2244 O O . PRO A 1 275 ? 34.806 10.620 -29.303 1.00 46.81 275 PRO A O 1
ATOM 2247 N N . LEU A 1 276 ? 33.020 11.989 -29.102 1.00 43.66 276 LEU A N 1
ATOM 2248 C CA . LEU A 1 276 ? 32.005 10.961 -28.869 1.00 43.66 276 LEU A CA 1
ATOM 2249 C C . LEU A 1 276 ? 32.042 9.950 -30.023 1.00 43.66 276 LEU A C 1
ATOM 2251 O O . LEU A 1 276 ? 31.532 10.213 -31.110 1.00 43.66 276 LEU A O 1
ATOM 2255 N N . ARG A 1 277 ? 32.690 8.806 -29.803 1.00 39.53 277 ARG A N 1
ATOM 2256 C CA . ARG A 1 277 ? 32.741 7.706 -30.762 1.00 39.53 277 ARG A CA 1
ATOM 2257 C C . ARG A 1 277 ? 31.769 6.645 -30.273 1.00 39.53 277 ARG A C 1
ATOM 2259 O O . ARG A 1 277 ? 32.055 5.925 -29.321 1.00 39.53 277 ARG A O 1
ATOM 2266 N N . LEU A 1 278 ? 30.604 6.583 -30.911 1.00 41.03 278 LEU A N 1
ATOM 2267 C CA . LEU A 1 278 ? 29.694 5.455 -30.775 1.00 41.03 278 LEU A CA 1
ATOM 2268 C C . LEU A 1 278 ? 30.374 4.248 -31.437 1.00 41.03 278 LEU A C 1
ATOM 2270 O O . LEU A 1 278 ? 30.510 4.209 -32.658 1.00 41.03 278 LEU A O 1
ATOM 2274 N N . VAL A 1 279 ? 30.864 3.303 -30.636 1.00 39.03 279 VAL A N 1
ATOM 2275 C CA . VAL A 1 279 ? 31.361 2.013 -31.125 1.00 39.03 279 VAL A CA 1
ATOM 2276 C C . VAL A 1 279 ? 30.277 0.988 -30.830 1.00 39.03 279 VAL A C 1
ATOM 2278 O O . VAL A 1 279 ? 30.114 0.566 -29.691 1.00 39.03 279 VAL A O 1
ATOM 2281 N N . ILE A 1 280 ? 29.516 0.620 -31.858 1.00 46.84 280 ILE A N 1
ATOM 2282 C CA . ILE A 1 280 ? 28.666 -0.568 -31.820 1.00 46.84 280 ILE A CA 1
ATOM 2283 C C . ILE A 1 280 ? 29.535 -1.704 -32.361 1.00 46.84 280 ILE A C 1
ATOM 2285 O O . ILE A 1 280 ? 29.801 -1.747 -33.561 1.00 46.84 280 ILE A O 1
ATOM 2289 N N . MET A 1 281 ? 30.023 -2.582 -31.483 1.00 34.88 281 MET A N 1
ATOM 2290 C CA . MET A 1 281 ? 30.581 -3.862 -31.920 1.00 34.88 281 MET A CA 1
ATOM 2291 C C . MET A 1 281 ? 29.424 -4.849 -32.022 1.00 34.88 281 MET A C 1
ATOM 2293 O O . MET A 1 281 ? 28.821 -5.209 -31.014 1.00 34.88 281 MET A O 1
ATOM 2297 N N . ILE A 1 282 ? 29.077 -5.208 -33.255 1.00 47.03 282 ILE A N 1
ATOM 2298 C CA . ILE A 1 282 ? 28.233 -6.362 -33.542 1.00 47.03 282 ILE A CA 1
ATOM 2299 C C . ILE A 1 282 ? 29.211 -7.475 -33.896 1.00 47.03 282 ILE A C 1
ATOM 2301 O O . ILE A 1 282 ? 29.729 -7.495 -35.011 1.00 47.03 282 ILE A O 1
ATOM 2305 N N . ASP A 1 283 ? 29.495 -8.354 -32.940 1.00 39.16 283 ASP A N 1
ATOM 2306 C CA . ASP A 1 283 ? 30.078 -9.651 -33.265 1.00 39.16 283 ASP A CA 1
ATOM 2307 C C . ASP A 1 283 ? 28.948 -10.478 -33.890 1.00 39.16 283 ASP A C 1
ATOM 2309 O O . ASP A 1 283 ? 28.045 -10.950 -33.198 1.00 39.16 283 ASP A O 1
ATOM 2313 N N . GLY A 1 284 ? 28.937 -10.530 -35.220 1.00 36.81 284 GLY A N 1
ATOM 2314 C CA . GLY A 1 284 ? 28.051 -11.379 -36.005 1.00 36.81 284 GLY A CA 1
ATOM 2315 C C . GLY A 1 284 ? 28.872 -12.431 -36.739 1.00 36.81 284 GLY A C 1
ATOM 2316 O O . GLY A 1 284 ? 29.818 -12.070 -37.440 1.00 36.81 284 GLY A O 1
ATOM 2317 N N . ASP A 1 285 ? 28.484 -13.695 -36.568 1.00 33.88 285 ASP A N 1
ATOM 2318 C CA . ASP A 1 285 ? 28.659 -14.732 -37.592 1.00 33.88 285 ASP A CA 1
ATOM 2319 C C . ASP A 1 285 ? 27.592 -14.557 -38.689 1.00 33.88 285 ASP A C 1
ATOM 2321 O O . ASP A 1 285 ? 26.437 -14.199 -38.344 1.00 33.88 285 ASP A O 1
#